Protein AF-A0A6M3IIW4-F1 (afdb_monomer_lite)

Secondary structure (DSSP, 8-state):
-----HHHHHHHHHHHHHHHHHHTTS-HHHHHHHHHHHHHHHHHHHHHHHHHHHHHHHHHHHHHHHHHHHHHHHHHHHHHHHHHHHHHHHHHHTT--TTS-EEE--TTGGGS-GGG--EEEE-PPPHHHHHHHHHHTEEEESSGGG-EEEE-TTHHHHHHHHHHEEEEES-B-TTT-PBPP--GGGGGGS-HHHHHHHHHHHTT------

pLDDT: mean 75.04, std 13.68, range [30.66, 94.5]

Radius of gyration: 35.95 Å; chains: 1; bounding box: 77×29×102 Å

Foldseek 3Di:
DDDDPVVVVVVVVVVVVVLVVVLVPDDPVVSVVVCVVPVVVVVVVVVVVVVVVVVVVVVVVVVVVVVVVVVVVVVVVVVLVVVLVVLQVVCVVVVHHQADWDWDFFPVQVVPPPVQTKIWTWHADHSVLLVVLVVVQWDWDDDDPPTDIDGPPPVNLLSLCVRITDAMDNDAQPVPSHHDGDDSVCVVSDDPVRSNVVSCVSNSNDPPPD

Organism: NCBI:txid1070528

Sequence (210 aa):
MMPFNYEGVVELVFFTLVVLSSMILINNRSRVLAFKLFWFPLVAYITINIIVINLLCLYVSLRAKRWELGYIFKASNKIIRFLSKKKEVIAIMKGVRYDQPHSYVCKCDKKVPKEERTTFKVRFLTADEQAEIRDEMYKISGIGAGRQERLLTGSSSLMALKKGLLGWENFKYEDTGEPIEFSVDNFSCIAPAERDEMANYIRGIEETEL

Structure (mmCIF, N/CA/C/O backbone):
data_AF-A0A6M3IIW4-F1
#
_entry.id   AF-A0A6M3IIW4-F1
#
loop_
_atom_site.group_PDB
_atom_site.id
_atom_site.type_symbol
_atom_site.label_atom_id
_atom_site.label_alt_id
_atom_site.label_comp_id
_atom_site.label_asym_id
_atom_site.label_entity_id
_atom_site.label_seq_id
_atom_site.pdbx_PDB_ins_code
_atom_site.Cartn_x
_atom_site.Cartn_y
_atom_site.Cartn_z
_atom_site.occupancy
_atom_site.B_iso_or_equiv
_atom_site.auth_seq_id
_atom_site.auth_comp_id
_atom_site.auth_asym_id
_atom_site.auth_atom_id
_atom_site.pdbx_PDB_model_num
ATOM 1 N N . MET A 1 1 ? 39.346 -2.206 -26.424 1.00 38.69 1 MET A N 1
ATOM 2 C CA . MET A 1 1 ? 39.942 -1.188 -27.310 1.00 38.69 1 MET A CA 1
ATOM 3 C C . MET A 1 1 ? 40.458 -1.956 -28.517 1.00 38.69 1 MET A C 1
ATOM 5 O O . MET A 1 1 ? 41.410 -2.704 -28.353 1.00 38.69 1 MET 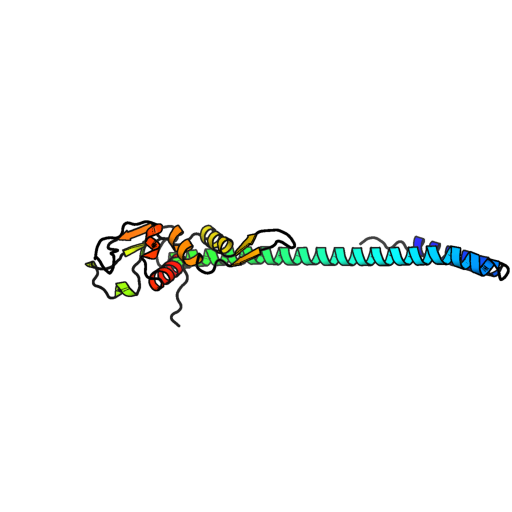A O 1
ATOM 9 N N . MET A 1 2 ? 39.738 -1.959 -29.644 1.00 36.72 2 MET A N 1
ATOM 10 C CA . MET A 1 2 ? 40.236 -2.647 -30.846 1.00 36.72 2 MET A CA 1
ATOM 11 C C . MET A 1 2 ? 41.289 -1.753 -31.513 1.00 36.72 2 MET A C 1
ATOM 13 O O . MET A 1 2 ? 41.049 -0.545 -31.594 1.00 36.72 2 MET A O 1
ATOM 17 N N . PRO A 1 3 ? 42.437 -2.293 -31.951 1.00 48.66 3 PRO A N 1
ATOM 18 C CA . PRO A 1 3 ? 43.442 -1.504 -32.647 1.00 48.66 3 PRO A CA 1
ATOM 19 C C . PRO A 1 3 ? 42.880 -1.044 -33.995 1.00 48.66 3 PRO A C 1
ATOM 21 O O . PRO A 1 3 ? 42.361 -1.842 -34.775 1.00 48.66 3 PRO A O 1
ATOM 24 N N . PHE A 1 4 ? 42.944 0.262 -34.242 1.00 45.84 4 PHE A N 1
ATOM 25 C CA . PHE A 1 4 ? 42.560 0.855 -35.516 1.00 45.84 4 PHE A CA 1
ATOM 26 C C . PHE A 1 4 ? 43.593 0.420 -36.563 1.00 45.84 4 PHE A C 1
ATOM 28 O O . PHE A 1 4 ? 44.775 0.734 -36.423 1.00 45.84 4 PHE A O 1
ATOM 35 N N . ASN A 1 5 ? 43.175 -0.358 -37.564 1.00 56.78 5 ASN A N 1
ATOM 36 C CA . ASN A 1 5 ? 44.094 -0.894 -38.563 1.00 56.78 5 ASN A CA 1
ATOM 37 C C . ASN A 1 5 ? 44.400 0.175 -39.626 1.00 56.78 5 ASN A C 1
ATOM 39 O O . ASN A 1 5 ? 43.617 0.394 -40.550 1.00 56.78 5 ASN A O 1
ATOM 43 N N . TYR A 1 6 ? 45.530 0.863 -39.458 1.00 64.75 6 TYR A N 1
ATOM 44 C CA . TYR A 1 6 ? 45.996 1.914 -40.364 1.00 64.75 6 TYR A CA 1
ATOM 45 C C . TYR A 1 6 ? 46.358 1.391 -41.762 1.00 64.75 6 TYR A C 1
ATOM 47 O O . TYR A 1 6 ? 46.272 2.155 -42.722 1.00 64.75 6 TYR A O 1
ATOM 55 N N . GLU A 1 7 ? 46.698 0.107 -41.906 1.00 65.94 7 GLU A N 1
ATOM 56 C CA . GLU A 1 7 ? 47.107 -0.470 -43.194 1.00 65.94 7 GLU A CA 1
ATOM 57 C C . GLU A 1 7 ? 45.970 -0.422 -44.223 1.00 65.94 7 GLU A C 1
ATOM 59 O O . GLU A 1 7 ? 46.176 0.018 -45.353 1.00 65.94 7 GLU A O 1
ATOM 64 N N . GLY A 1 8 ? 44.733 -0.719 -43.805 1.00 71.00 8 GLY A N 1
ATOM 65 C CA . GLY A 1 8 ? 43.571 -0.672 -44.701 1.00 71.00 8 GLY A CA 1
ATOM 66 C C . GLY A 1 8 ? 43.214 0.740 -45.184 1.00 71.00 8 GLY A C 1
ATOM 67 O O . GLY A 1 8 ? 42.659 0.907 -46.269 1.00 71.00 8 GLY A O 1
ATOM 68 N N . VAL A 1 9 ? 43.557 1.777 -44.411 1.00 71.31 9 VAL A N 1
ATOM 69 C CA . VAL A 1 9 ? 43.341 3.176 -44.819 1.00 71.31 9 VAL A CA 1
ATOM 70 C C . VAL A 1 9 ? 44.368 3.586 -45.875 1.00 71.31 9 VAL A C 1
ATOM 72 O O . VAL A 1 9 ? 44.016 4.256 -46.844 1.00 71.31 9 VAL A O 1
ATOM 75 N N . VAL A 1 10 ? 45.623 3.153 -45.724 1.00 73.31 10 VAL A N 1
ATOM 76 C CA . VAL A 1 10 ? 46.699 3.451 -46.681 1.00 73.31 10 VAL A CA 1
ATOM 77 C C . VAL A 1 10 ? 46.444 2.767 -48.025 1.00 73.31 10 VAL A C 1
ATOM 79 O O . VAL A 1 10 ? 46.568 3.416 -49.064 1.00 73.31 10 VAL A O 1
ATOM 82 N N . GLU A 1 11 ? 46.000 1.507 -48.025 1.00 71.31 11 GLU A N 1
ATOM 83 C CA . GLU A 1 11 ? 45.641 0.788 -49.256 1.00 71.31 11 GLU A CA 1
ATOM 84 C C . GLU A 1 11 ? 44.475 1.454 -50.003 1.00 71.31 11 GLU A C 1
ATOM 86 O O . GLU A 1 11 ? 44.523 1.604 -51.226 1.00 71.31 11 GLU A O 1
ATOM 91 N N . LEU A 1 12 ? 43.461 1.942 -49.278 1.00 73.38 12 LEU A N 1
ATOM 92 C CA . LEU A 1 12 ? 42.321 2.648 -49.870 1.00 73.38 12 LEU A CA 1
ATOM 93 C C . LEU A 1 12 ? 42.739 3.988 -50.508 1.00 73.38 12 LEU A C 1
ATOM 95 O O . LEU A 1 12 ? 42.274 4.345 -51.596 1.00 73.38 12 LEU A O 1
ATOM 99 N N . VAL A 1 13 ? 43.641 4.731 -49.858 1.00 74.88 13 VAL A N 1
ATOM 100 C CA . VAL A 1 13 ? 44.173 6.001 -50.386 1.00 74.88 13 VAL A CA 1
ATOM 101 C C . VAL A 1 13 ? 45.041 5.754 -51.620 1.00 74.88 13 VAL A C 1
ATOM 103 O O . VAL A 1 13 ? 44.924 6.462 -52.620 1.00 74.88 13 VAL A O 1
ATOM 106 N N . PHE A 1 14 ? 45.870 4.713 -51.600 1.00 74.31 14 PHE A N 1
ATOM 107 C CA . PHE A 1 14 ? 46.698 4.363 -52.747 1.00 74.31 14 PHE A CA 1
ATOM 108 C C . PHE A 1 14 ? 45.843 3.929 -53.947 1.00 74.31 14 PHE A C 1
ATOM 110 O O . PHE A 1 14 ? 46.040 4.412 -55.063 1.00 74.31 14 PHE A O 1
ATOM 117 N N . PHE A 1 15 ? 44.821 3.099 -53.715 1.00 74.38 15 PHE A N 1
ATOM 118 C CA . PHE A 1 15 ? 43.909 2.648 -54.765 1.00 74.38 15 PHE A CA 1
ATOM 119 C C . PHE A 1 15 ? 43.123 3.812 -55.386 1.00 74.38 15 PHE A C 1
ATOM 121 O O . PHE A 1 15 ? 42.993 3.898 -56.607 1.00 74.38 15 PHE A O 1
ATOM 128 N N . THR A 1 16 ? 42.655 4.763 -54.572 1.00 73.44 16 THR A N 1
ATOM 129 C CA . THR A 1 16 ? 41.938 5.946 -55.079 1.00 73.44 16 THR A CA 1
ATOM 130 C C . THR A 1 16 ? 42.833 6.857 -55.923 1.00 73.44 16 THR A C 1
ATOM 132 O O . THR A 1 16 ? 42.385 7.325 -56.970 1.00 73.44 16 THR A O 1
ATOM 135 N N . LEU A 1 17 ? 44.105 7.047 -55.553 1.00 74.56 17 LEU A N 1
ATOM 136 C CA . LEU A 1 17 ? 45.081 7.815 -56.342 1.00 74.56 17 LEU A CA 1
ATOM 137 C C . LEU A 1 17 ? 45.436 7.141 -57.679 1.00 74.56 17 LEU A C 1
ATOM 139 O O . LEU A 1 17 ? 45.543 7.815 -58.709 1.00 74.56 17 LEU A O 1
ATOM 143 N N . VAL A 1 18 ? 45.570 5.813 -57.695 1.00 75.50 18 VAL A N 1
ATOM 144 C CA . VAL A 1 18 ? 45.819 5.050 -58.930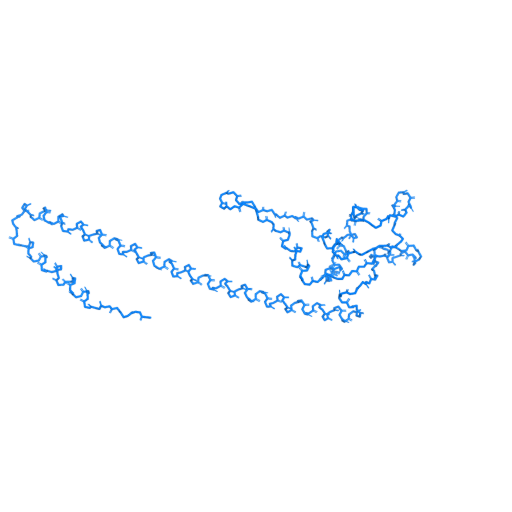 1.00 75.50 18 VAL A CA 1
ATOM 145 C C . VAL A 1 18 ? 44.614 5.134 -59.870 1.00 75.50 18 VAL A C 1
ATOM 147 O O . VAL A 1 18 ? 44.773 5.399 -61.062 1.00 75.50 18 VAL A O 1
ATOM 150 N N . VAL A 1 19 ? 43.392 5.020 -59.343 1.00 71.31 19 VAL A N 1
ATOM 151 C CA . VAL A 1 19 ? 42.182 5.180 -60.161 1.00 71.31 19 VAL A CA 1
ATOM 152 C C . VAL A 1 19 ? 42.066 6.613 -60.692 1.00 71.31 19 VAL A C 1
ATOM 154 O O . VAL A 1 19 ? 41.875 6.793 -61.895 1.00 71.31 19 VAL A O 1
ATOM 157 N N . LEU A 1 20 ? 42.264 7.633 -59.850 1.00 69.81 20 LEU A N 1
ATOM 158 C CA . LEU A 1 20 ? 42.233 9.045 -60.256 1.00 69.81 20 LEU A CA 1
ATOM 159 C C . LEU A 1 20 ? 43.256 9.360 -61.355 1.00 69.81 20 LEU A C 1
ATOM 161 O O . LEU A 1 20 ? 42.909 10.020 -62.334 1.00 69.81 20 LEU A O 1
ATOM 165 N N . SER A 1 21 ? 44.485 8.852 -61.238 1.00 71.00 21 SER A N 1
ATOM 166 C CA . SER A 1 21 ? 45.523 9.062 -62.255 1.00 71.00 21 SER A CA 1
ATOM 167 C C . SER A 1 21 ? 45.197 8.355 -63.576 1.00 71.00 21 SER A C 1
ATOM 169 O O . SER A 1 21 ? 45.381 8.944 -64.643 1.00 71.00 21 SER A O 1
ATOM 171 N N . SER A 1 22 ? 44.596 7.161 -63.536 1.00 65.44 22 SER A N 1
ATOM 172 C CA . SER A 1 22 ? 44.144 6.458 -64.746 1.00 65.44 22 SER A CA 1
ATOM 173 C C . SER A 1 22 ? 43.004 7.186 -65.483 1.00 65.44 22 SER A C 1
ATOM 175 O O . SER A 1 22 ? 42.946 7.168 -66.715 1.00 65.44 22 SER A O 1
ATOM 177 N N . MET A 1 23 ? 42.144 7.925 -64.767 1.00 60.03 23 MET A N 1
ATOM 178 C CA . MET A 1 23 ? 41.069 8.726 -65.376 1.00 60.03 23 MET A CA 1
ATOM 179 C C . MET A 1 23 ? 41.592 9.943 -66.163 1.00 60.03 23 MET A C 1
ATOM 181 O O . MET A 1 23 ? 40.934 10.415 -67.099 1.00 60.03 23 MET A O 1
ATOM 185 N N . ILE A 1 24 ? 42.792 10.437 -65.833 1.00 66.81 24 ILE A N 1
ATOM 186 C CA . ILE A 1 24 ? 43.436 11.574 -66.511 1.00 66.81 24 ILE A CA 1
ATOM 187 C C . ILE A 1 24 ? 43.931 11.186 -67.919 1.00 66.81 24 ILE A C 1
ATOM 189 O O . ILE A 1 24 ? 44.123 12.063 -68.753 1.00 66.81 24 ILE A O 1
ATOM 193 N N . LEU A 1 25 ? 44.026 9.906 -68.279 1.00 59.78 25 LEU A N 1
ATOM 194 C CA . LEU A 1 25 ? 44.485 9.495 -69.619 1.00 59.78 25 LEU A CA 1
ATOM 195 C C . LEU A 1 25 ? 43.354 9.214 -70.628 1.00 59.78 25 LEU A C 1
ATOM 197 O O . LEU A 1 25 ? 43.616 8.968 -71.802 1.00 59.78 25 LEU A O 1
ATOM 201 N N . ILE A 1 26 ? 42.088 9.277 -70.206 1.00 59.06 26 ILE A N 1
ATOM 202 C CA . ILE A 1 26 ? 40.937 8.875 -71.030 1.00 59.06 26 ILE A CA 1
ATOM 203 C C . ILE A 1 26 ? 40.327 10.081 -71.776 1.00 59.06 26 ILE A C 1
ATOM 205 O O . ILE A 1 26 ? 40.206 11.173 -71.228 1.00 59.06 26 ILE A O 1
ATOM 209 N N . ASN A 1 27 ? 39.900 9.890 -73.031 1.00 59.38 27 ASN A N 1
ATOM 210 C CA . ASN A 1 27 ? 39.261 10.916 -73.869 1.00 59.38 27 ASN A CA 1
ATOM 211 C C . ASN A 1 27 ? 37.979 11.498 -73.213 1.00 59.38 27 ASN A C 1
ATOM 213 O O . ASN A 1 27 ? 37.228 10.784 -72.541 1.00 59.38 27 ASN A O 1
ATOM 217 N N . ASN A 1 28 ? 37.695 12.790 -73.425 1.00 65.31 28 ASN A N 1
ATOM 218 C CA . ASN A 1 28 ? 36.729 13.588 -72.645 1.00 65.31 28 ASN A CA 1
ATOM 219 C C . ASN A 1 28 ? 35.306 13.004 -72.557 1.00 65.31 28 ASN A C 1
ATOM 221 O O . ASN A 1 28 ? 34.625 13.203 -71.553 1.00 65.31 28 ASN A O 1
ATOM 225 N N . ARG A 1 29 ? 34.851 12.249 -73.564 1.00 61.72 29 ARG A N 1
ATOM 226 C CA . ARG A 1 29 ? 33.503 11.652 -73.576 1.00 61.72 29 ARG A CA 1
ATOM 227 C C . ARG A 1 29 ? 33.394 10.390 -72.708 1.00 61.72 29 ARG A C 1
ATOM 229 O O . ARG A 1 29 ? 32.369 10.178 -72.066 1.00 61.72 29 ARG A O 1
ATOM 236 N N . SER A 1 30 ? 34.462 9.596 -72.627 1.00 66.75 30 SER A N 1
ATOM 237 C CA . SER A 1 30 ? 34.518 8.372 -71.813 1.00 66.75 30 SER A CA 1
ATOM 238 C C . SER A 1 30 ? 34.822 8.665 -70.338 1.00 66.75 30 SER A C 1
ATOM 240 O O . SER A 1 30 ? 34.422 7.894 -69.468 1.00 66.75 30 SER A O 1
ATOM 242 N N . ARG A 1 31 ? 35.437 9.820 -70.036 1.00 64.81 31 ARG A N 1
ATOM 243 C CA . ARG A 1 31 ? 35.663 10.296 -68.659 1.00 64.81 31 ARG A CA 1
ATOM 244 C C . ARG A 1 31 ? 34.372 10.487 -67.872 1.00 64.81 31 ARG A C 1
ATOM 246 O O . ARG A 1 31 ? 34.315 10.099 -66.715 1.00 64.81 31 ARG A O 1
ATOM 253 N N . VAL A 1 32 ? 33.325 11.038 -68.488 1.00 67.56 32 VAL A N 1
ATOM 254 C CA . VAL A 1 32 ? 32.052 11.307 -67.792 1.00 67.56 32 VAL A CA 1
ATOM 255 C C . VAL A 1 32 ? 31.337 10.008 -67.403 1.00 67.56 32 VAL A C 1
ATOM 257 O O . VAL A 1 32 ? 30.779 9.909 -66.312 1.00 67.56 32 VAL A O 1
ATOM 260 N N . LEU A 1 33 ? 31.371 8.996 -68.275 1.00 71.00 33 LEU A N 1
ATOM 261 C CA . LEU A 1 33 ? 30.770 7.684 -68.016 1.00 71.00 33 LEU A CA 1
ATOM 262 C C . LEU A 1 33 ? 31.554 6.898 -66.964 1.00 71.00 33 LEU A C 1
ATOM 264 O O . LEU A 1 33 ? 30.959 6.371 -66.027 1.00 71.00 33 LEU A O 1
ATOM 268 N N . ALA A 1 34 ? 32.882 6.883 -67.077 1.00 69.81 34 ALA A N 1
ATOM 269 C CA . ALA A 1 34 ? 33.739 6.217 -66.108 1.00 69.81 34 ALA A CA 1
ATOM 270 C C . ALA A 1 34 ? 33.695 6.917 -64.731 1.00 69.81 34 ALA A C 1
ATOM 272 O O . ALA A 1 34 ? 33.682 6.243 -63.705 1.00 69.81 34 ALA A O 1
ATOM 273 N N . PHE A 1 35 ? 33.568 8.251 -64.696 1.00 69.25 35 PHE A N 1
ATOM 274 C CA . PHE A 1 35 ? 33.396 9.008 -63.455 1.00 69.25 35 PHE A CA 1
ATOM 275 C C . PHE A 1 35 ? 32.081 8.644 -62.768 1.00 69.25 35 PHE A C 1
ATOM 277 O O . PHE A 1 35 ? 32.078 8.362 -61.578 1.00 69.25 35 PHE A O 1
ATOM 284 N N . LYS A 1 36 ? 30.968 8.559 -63.511 1.00 71.81 36 LYS A N 1
ATOM 285 C CA . LYS A 1 36 ? 29.691 8.100 -62.943 1.00 71.81 36 LYS A CA 1
ATOM 286 C C . LYS A 1 36 ? 29.806 6.672 -62.399 1.00 71.81 36 LYS A C 1
ATOM 288 O O . LYS A 1 36 ? 29.435 6.435 -61.255 1.00 71.81 36 LYS A O 1
ATOM 293 N N . LEU A 1 37 ? 30.364 5.743 -63.175 1.00 75.38 37 LEU A N 1
ATOM 294 C CA . LEU A 1 37 ? 30.488 4.336 -62.772 1.00 75.38 37 LEU A CA 1
ATOM 295 C C . LEU A 1 37 ? 31.361 4.132 -61.526 1.00 75.38 37 LEU A C 1
ATOM 297 O O . LEU A 1 37 ? 31.079 3.230 -60.745 1.00 75.38 37 LEU A O 1
ATOM 301 N N . PHE A 1 38 ? 32.378 4.968 -61.315 1.00 75.94 38 PHE A N 1
ATOM 302 C CA . PHE A 1 38 ? 33.247 4.881 -60.140 1.00 75.94 38 PHE A CA 1
ATOM 303 C C . PHE A 1 38 ? 32.719 5.671 -58.932 1.00 75.94 38 PHE A C 1
ATOM 305 O O . PHE A 1 38 ? 32.798 5.213 -57.792 1.00 75.94 38 PHE A O 1
ATOM 312 N N . TRP A 1 39 ? 32.148 6.853 -59.169 1.00 74.69 39 TRP A N 1
ATOM 313 C CA . TRP A 1 39 ? 31.732 7.762 -58.103 1.00 74.69 39 TRP A CA 1
ATOM 314 C C . TRP A 1 39 ? 30.493 7.266 -57.355 1.00 74.69 39 TRP A C 1
ATOM 316 O O . TRP A 1 39 ? 30.421 7.399 -56.136 1.00 74.69 39 TRP A O 1
ATOM 326 N N . PHE A 1 40 ? 29.531 6.647 -58.050 1.00 74.44 40 PHE A N 1
ATOM 327 C CA . PHE A 1 40 ? 28.308 6.149 -57.409 1.00 74.44 40 PHE A CA 1
ATOM 328 C C . PHE A 1 40 ? 28.573 5.051 -56.357 1.00 74.44 40 PHE A C 1
ATOM 330 O O . PHE A 1 40 ? 28.091 5.207 -55.233 1.00 74.44 40 PHE A O 1
ATOM 337 N N . PRO A 1 41 ? 29.357 3.989 -56.641 1.00 79.94 41 PRO A N 1
ATOM 338 C CA . PRO A 1 41 ? 29.713 2.985 -55.638 1.00 79.94 41 PRO A CA 1
ATOM 339 C C . PRO A 1 41 ? 30.504 3.559 -54.463 1.00 79.94 41 PRO A C 1
ATOM 341 O O . PRO A 1 41 ? 30.256 3.177 -53.322 1.00 79.94 41 PRO A O 1
ATOM 344 N N . LEU A 1 42 ? 31.421 4.498 -54.723 1.00 78.12 42 LEU A N 1
ATOM 345 C CA . LEU A 1 42 ? 32.226 5.126 -53.676 1.00 78.12 42 LEU A CA 1
ATOM 346 C C . LEU A 1 42 ? 31.354 5.948 -52.719 1.00 78.12 42 LEU A C 1
ATOM 348 O O . LEU A 1 42 ? 31.455 5.790 -51.503 1.00 78.12 42 LEU A O 1
ATOM 352 N N . VAL A 1 43 ? 30.462 6.783 -53.258 1.00 76.81 43 VAL A N 1
ATOM 353 C CA . VAL A 1 43 ? 29.521 7.564 -52.445 1.00 76.81 43 VAL A CA 1
ATOM 354 C C . VAL A 1 43 ? 28.600 6.634 -51.659 1.00 76.81 43 VAL A C 1
ATOM 356 O O . VAL A 1 43 ? 28.462 6.816 -50.453 1.00 76.81 43 VAL A O 1
ATOM 359 N N . ALA A 1 44 ? 28.041 5.600 -52.296 1.00 78.00 44 ALA A N 1
ATOM 360 C CA . ALA A 1 44 ? 27.190 4.622 -51.619 1.00 78.00 44 ALA A CA 1
ATOM 361 C C . ALA A 1 44 ? 27.928 3.905 -50.476 1.00 78.00 44 ALA A C 1
ATOM 363 O O . ALA A 1 44 ? 27.393 3.787 -49.375 1.00 78.00 44 ALA A O 1
ATOM 364 N N . TYR A 1 45 ? 29.176 3.489 -50.703 1.00 81.62 45 TYR A N 1
ATOM 365 C CA . TYR A 1 45 ? 30.015 2.861 -49.685 1.00 81.62 45 TYR A CA 1
ATOM 366 C C . TYR A 1 45 ? 30.271 3.795 -48.495 1.00 81.62 45 TYR A C 1
ATOM 368 O O . TYR A 1 45 ? 30.110 3.387 -47.342 1.00 81.62 45 TYR A O 1
ATOM 376 N N . ILE A 1 46 ? 30.608 5.063 -48.751 1.00 81.25 46 ILE A N 1
ATOM 377 C CA . ILE A 1 46 ? 30.810 6.067 -47.697 1.00 81.25 46 ILE A CA 1
ATOM 378 C C . ILE A 1 46 ? 29.509 6.287 -46.912 1.00 81.25 46 ILE A C 1
ATOM 380 O O . ILE A 1 46 ? 29.526 6.279 -45.682 1.00 81.25 46 ILE A O 1
ATOM 384 N N . THR A 1 47 ? 28.370 6.424 -47.599 1.00 79.75 47 THR A N 1
ATOM 385 C CA . THR A 1 47 ? 27.064 6.607 -46.950 1.00 79.75 47 THR A CA 1
ATOM 386 C C . THR A 1 47 ? 26.704 5.420 -46.054 1.00 79.75 47 THR A C 1
ATOM 388 O O . THR A 1 47 ? 26.293 5.626 -44.913 1.00 79.75 47 THR A O 1
ATOM 391 N N . ILE A 1 48 ? 26.910 4.184 -46.520 1.00 85.62 48 ILE A N 1
ATOM 392 C CA . ILE A 1 48 ? 26.655 2.971 -45.727 1.00 85.62 48 ILE A CA 1
ATOM 393 C C . ILE A 1 48 ? 27.525 2.957 -44.465 1.00 85.62 48 ILE A C 1
ATOM 395 O O . ILE A 1 48 ? 27.009 2.724 -43.373 1.00 85.62 48 ILE A O 1
ATOM 399 N N . ASN A 1 49 ? 28.820 3.263 -44.580 1.00 82.94 49 ASN A N 1
ATOM 400 C CA . ASN A 1 49 ? 29.720 3.293 -43.425 1.00 82.94 49 ASN A CA 1
ATOM 401 C C . ASN A 1 49 ? 29.309 4.353 -42.391 1.00 82.94 49 ASN A C 1
ATOM 403 O O . ASN A 1 49 ? 29.301 4.064 -41.195 1.00 82.94 49 ASN A O 1
ATOM 407 N N . ILE A 1 50 ? 28.894 5.547 -42.829 1.00 82.50 50 ILE A N 1
ATOM 408 C CA . ILE A 1 50 ? 28.386 6.595 -41.927 1.00 82.50 50 ILE A CA 1
ATOM 409 C C . ILE A 1 50 ? 27.137 6.113 -41.175 1.00 82.50 50 ILE A C 1
ATOM 411 O O . ILE A 1 50 ? 27.030 6.309 -39.963 1.00 82.50 50 ILE A O 1
ATOM 415 N N . ILE A 1 51 ? 26.205 5.446 -41.864 1.00 85.00 51 ILE A N 1
ATOM 416 C CA . ILE A 1 51 ? 24.995 4.890 -41.241 1.00 85.00 51 ILE A CA 1
ATOM 417 C C . ILE A 1 51 ? 25.365 3.834 -40.191 1.00 85.00 51 ILE A C 1
ATOM 419 O O . ILE A 1 51 ? 24.855 3.882 -39.072 1.00 85.00 51 ILE A O 1
ATOM 423 N N . VAL A 1 52 ? 26.276 2.913 -40.517 1.00 86.44 52 VAL A N 1
ATOM 424 C CA . VAL A 1 52 ? 26.727 1.858 -39.593 1.00 86.44 52 VAL A CA 1
ATOM 425 C C . VAL A 1 52 ? 27.387 2.453 -38.347 1.00 86.44 52 VAL A C 1
ATOM 427 O O . VAL A 1 52 ? 27.066 2.041 -37.232 1.00 86.44 52 VAL A O 1
ATOM 430 N N . ILE A 1 53 ? 28.253 3.458 -38.510 1.00 83.62 53 ILE A N 1
ATOM 431 C CA . ILE A 1 53 ? 28.901 4.152 -37.387 1.00 83.62 53 ILE A CA 1
ATOM 432 C C . ILE A 1 53 ? 27.856 4.835 -36.497 1.00 83.62 53 ILE A C 1
ATOM 434 O O . ILE A 1 53 ? 27.889 4.670 -35.278 1.00 83.62 53 ILE A O 1
ATOM 438 N N . ASN A 1 54 ? 26.885 5.540 -37.084 1.00 81.50 54 ASN A N 1
ATOM 439 C CA . ASN A 1 54 ? 25.818 6.192 -36.322 1.00 81.50 54 ASN A CA 1
ATOM 440 C C . ASN A 1 54 ? 24.954 5.185 -35.545 1.00 81.50 54 ASN A C 1
ATOM 442 O O . ASN A 1 54 ? 24.626 5.429 -34.383 1.00 81.50 54 ASN A O 1
ATOM 446 N N . LEU A 1 55 ? 24.628 4.034 -36.144 1.00 83.62 55 LEU A N 1
ATOM 447 C CA . LEU A 1 55 ? 23.886 2.963 -35.470 1.00 83.62 55 LEU A CA 1
ATOM 448 C C . LEU A 1 55 ? 24.685 2.341 -34.318 1.00 83.62 55 LEU A C 1
ATOM 450 O O . LEU A 1 55 ? 24.117 2.072 -33.258 1.00 83.62 55 LEU A O 1
ATOM 454 N N . LEU A 1 56 ? 25.997 2.154 -34.485 1.00 83.75 56 LEU A N 1
ATOM 455 C CA . LEU A 1 56 ? 26.883 1.682 -33.418 1.00 83.75 56 LEU A CA 1
ATOM 456 C C . LEU A 1 56 ? 26.961 2.686 -32.264 1.00 83.75 56 LEU A C 1
ATOM 458 O O . LEU A 1 56 ? 26.827 2.288 -31.106 1.00 83.75 56 LEU A O 1
ATOM 462 N N . CYS A 1 57 ? 27.110 3.980 -32.560 1.00 78.06 57 CYS A N 1
ATOM 463 C CA . CYS A 1 57 ? 27.081 5.038 -31.550 1.00 78.06 57 CYS A CA 1
ATOM 464 C C . CYS A 1 57 ? 25.757 5.030 -30.776 1.00 78.06 57 CYS A C 1
ATOM 466 O O . CYS A 1 57 ? 25.767 4.998 -29.545 1.00 78.06 57 CYS A O 1
ATOM 468 N N . LEU A 1 58 ? 24.622 4.959 -31.481 1.00 78.12 58 LEU A N 1
ATOM 469 C CA . LEU A 1 58 ? 23.298 4.872 -30.865 1.00 78.12 58 LEU A CA 1
ATOM 470 C C . LEU A 1 58 ? 23.172 3.631 -29.966 1.00 78.12 58 LEU A C 1
ATOM 472 O O . LEU A 1 58 ? 22.694 3.731 -28.835 1.00 78.12 58 LEU A O 1
ATOM 476 N N . TYR A 1 59 ? 23.637 2.470 -30.435 1.00 84.56 59 TYR A N 1
ATOM 477 C CA . TYR A 1 59 ? 23.628 1.224 -29.669 1.00 84.56 59 TYR A CA 1
ATOM 478 C C . TYR A 1 59 ? 24.449 1.335 -28.377 1.00 84.56 59 TYR A C 1
ATOM 480 O O . TYR A 1 59 ? 23.977 0.938 -27.308 1.00 84.56 59 TYR A O 1
ATOM 488 N N . VAL A 1 60 ? 25.654 1.911 -28.443 1.00 79.31 60 VAL A N 1
ATOM 489 C CA . VAL A 1 60 ? 26.509 2.125 -27.266 1.00 79.31 60 VAL A CA 1
ATOM 490 C C . VAL A 1 60 ? 25.854 3.100 -26.284 1.00 79.31 60 VAL A C 1
ATOM 492 O O . VAL A 1 60 ? 25.812 2.805 -25.088 1.00 79.31 60 VAL A O 1
ATOM 495 N N . SER A 1 61 ? 25.266 4.202 -26.761 1.00 73.38 61 SER A N 1
ATOM 496 C CA . SER A 1 61 ? 24.541 5.162 -25.915 1.00 73.38 61 SER A CA 1
ATOM 497 C C . SER A 1 61 ? 23.319 4.543 -25.228 1.00 73.38 61 SER A C 1
ATOM 499 O O . SER A 1 61 ? 23.098 4.764 -24.035 1.00 73.38 61 SER A O 1
ATOM 501 N N . LEU A 1 62 ? 22.538 3.725 -25.942 1.00 73.00 62 LEU A N 1
ATOM 502 C CA . LEU A 1 62 ? 21.399 2.998 -25.371 1.00 73.00 62 LEU A CA 1
ATOM 503 C C . LEU A 1 62 ? 21.851 1.970 -24.329 1.00 73.00 62 LEU A C 1
ATOM 505 O O . LEU A 1 62 ? 21.227 1.832 -23.274 1.00 73.00 62 LEU A O 1
ATOM 509 N N . ARG A 1 63 ? 22.959 1.271 -24.594 1.00 73.00 63 ARG A N 1
ATOM 510 C CA . ARG A 1 63 ? 23.533 0.315 -23.646 1.00 73.00 63 ARG A CA 1
ATOM 511 C C . ARG A 1 63 ? 24.019 1.024 -22.385 1.00 73.00 63 ARG A C 1
ATOM 513 O O . ARG A 1 63 ? 23.694 0.548 -21.304 1.00 73.00 63 ARG A O 1
ATOM 520 N N . ALA A 1 64 ? 24.713 2.158 -22.500 1.00 69.00 64 ALA A N 1
ATOM 521 C CA . ALA A 1 64 ? 25.183 2.949 -21.359 1.00 69.00 64 ALA A CA 1
ATOM 522 C C . ALA A 1 64 ? 24.026 3.398 -20.446 1.00 69.00 64 ALA A C 1
ATOM 524 O O . ALA A 1 64 ? 24.061 3.136 -19.244 1.00 69.00 64 ALA A O 1
ATOM 525 N N . LYS A 1 65 ? 22.936 3.936 -21.017 1.00 66.62 65 LYS A N 1
ATOM 526 C CA . LYS A 1 65 ? 21.735 4.318 -20.246 1.00 66.62 65 LYS A CA 1
ATOM 527 C C . LYS A 1 65 ? 21.089 3.144 -19.501 1.00 66.62 65 LYS A C 1
ATOM 529 O O . LYS A 1 65 ? 20.563 3.318 -18.403 1.00 66.62 65 LYS A O 1
ATOM 534 N N . ARG A 1 66 ? 21.143 1.928 -20.059 1.00 63.22 66 ARG A N 1
ATOM 535 C CA . ARG A 1 66 ? 20.618 0.720 -19.398 1.00 63.22 66 ARG A CA 1
ATOM 536 C C . ARG A 1 66 ? 21.397 0.366 -18.125 1.00 63.22 66 ARG A C 1
ATOM 538 O O . ARG A 1 66 ? 20.797 -0.138 -17.177 1.00 63.22 66 ARG A O 1
ATOM 545 N N . TRP A 1 67 ? 22.702 0.638 -18.087 1.00 55.56 67 TRP A N 1
ATOM 546 C CA . TRP A 1 67 ? 23.523 0.422 -16.890 1.00 55.56 67 TRP A CA 1
ATOM 547 C C . TRP A 1 67 ? 23.222 1.448 -15.796 1.00 55.56 67 TRP A C 1
ATOM 549 O O . TRP A 1 67 ? 23.082 1.059 -14.638 1.00 55.56 67 TRP A O 1
ATOM 559 N N . GLU A 1 68 ? 23.037 2.721 -16.152 1.00 58.69 68 GLU A N 1
ATOM 560 C CA . GLU A 1 68 ? 22.676 3.770 -15.186 1.00 58.69 68 GLU A CA 1
ATOM 561 C C . GLU A 1 68 ? 21.325 3.490 -14.512 1.00 58.69 68 GLU A C 1
ATOM 563 O O . GLU A 1 68 ? 21.216 3.538 -13.286 1.00 58.69 68 GLU A O 1
ATOM 568 N N . LEU A 1 69 ? 20.317 3.077 -15.288 1.00 54.44 69 LEU A N 1
ATOM 569 C CA . LEU A 1 69 ? 19.006 2.699 -14.749 1.00 54.44 69 LEU A CA 1
ATOM 570 C C . LEU A 1 69 ? 19.084 1.492 -13.799 1.00 54.44 69 LEU A C 1
ATOM 572 O O . LEU A 1 69 ? 18.405 1.466 -12.773 1.00 54.44 69 LEU A O 1
ATOM 576 N N . GLY A 1 70 ? 19.945 0.511 -14.092 1.00 56.38 70 GLY A N 1
ATOM 577 C CA . GLY A 1 70 ? 20.152 -0.652 -13.222 1.00 56.38 70 GLY A CA 1
ATOM 578 C C . GLY A 1 70 ? 20.783 -0.299 -11.869 1.00 56.38 70 GLY A C 1
ATOM 579 O O . GLY A 1 70 ? 20.425 -0.892 -10.846 1.00 56.38 70 GLY A O 1
ATOM 580 N N . TYR A 1 71 ? 21.689 0.683 -11.841 1.00 57.00 71 TYR A N 1
ATOM 581 C CA . TYR A 1 71 ? 22.283 1.187 -10.600 1.00 57.00 71 TYR A CA 1
ATOM 582 C C . TYR A 1 71 ? 21.274 1.957 -9.750 1.00 57.00 71 TYR A C 1
ATOM 584 O O . TYR A 1 71 ? 21.205 1.722 -8.542 1.00 57.00 71 TYR A O 1
ATOM 592 N N . ILE A 1 72 ? 20.451 2.803 -10.376 1.00 55.09 72 ILE A N 1
ATOM 593 C CA . ILE A 1 72 ? 19.379 3.533 -9.688 1.00 55.09 72 ILE A CA 1
ATOM 594 C C . ILE A 1 72 ? 18.404 2.539 -9.045 1.00 55.09 72 ILE A C 1
ATOM 596 O O . ILE A 1 72 ? 18.124 2.644 -7.855 1.00 55.09 72 ILE A O 1
ATOM 600 N N . PHE A 1 73 ? 17.987 1.496 -9.770 1.00 53.00 73 PHE A N 1
ATOM 601 C CA . PHE A 1 73 ? 17.062 0.489 -9.238 1.00 53.00 73 PHE A CA 1
ATOM 602 C C . PHE A 1 73 ? 17.644 -0.293 -8.045 1.00 53.00 73 PHE A C 1
ATOM 604 O O . PHE A 1 73 ? 16.963 -0.531 -7.044 1.00 53.00 73 PHE A O 1
ATOM 611 N N . LYS A 1 74 ? 18.934 -0.661 -8.104 1.00 60.97 74 LYS A N 1
ATOM 612 C CA . LYS A 1 74 ? 19.629 -1.318 -6.981 1.00 60.97 74 LYS A CA 1
ATOM 613 C C . LYS A 1 74 ? 19.774 -0.397 -5.767 1.00 60.97 74 LYS A C 1
ATOM 615 O O . LYS A 1 74 ? 19.599 -0.860 -4.639 1.00 60.97 74 LYS A O 1
ATOM 620 N N . ALA A 1 75 ? 20.078 0.883 -5.981 1.00 58.81 75 ALA A N 1
ATOM 621 C CA . ALA A 1 75 ? 20.176 1.872 -4.911 1.00 58.81 75 ALA A CA 1
ATOM 622 C C . ALA A 1 75 ? 18.812 2.105 -4.241 1.00 58.81 75 ALA A C 1
ATOM 624 O O . ALA A 1 75 ? 18.720 2.044 -3.013 1.00 58.81 75 ALA A O 1
ATOM 625 N N . SER A 1 76 ? 17.742 2.253 -5.028 1.00 54.81 76 SER A N 1
ATOM 626 C CA . SER A 1 76 ? 16.370 2.395 -4.530 1.00 54.81 76 SER A CA 1
ATOM 627 C C . SER A 1 76 ? 15.940 1.198 -3.679 1.00 54.81 76 SER A C 1
ATOM 629 O O . SER A 1 76 ? 15.466 1.390 -2.560 1.00 54.81 76 SER A O 1
ATOM 631 N N . ASN A 1 77 ? 16.196 -0.038 -4.123 1.00 58.31 77 ASN A N 1
ATOM 632 C CA . ASN A 1 77 ? 15.873 -1.236 -3.334 1.00 58.31 77 ASN A CA 1
ATOM 633 C C . ASN A 1 77 ? 16.645 -1.312 -2.006 1.00 58.31 77 ASN A C 1
ATOM 635 O O . ASN A 1 77 ? 16.109 -1.774 -0.996 1.00 58.31 77 ASN A O 1
ATOM 639 N N . LYS A 1 78 ? 17.896 -0.837 -1.973 1.00 67.31 78 LYS A N 1
ATOM 640 C CA . LYS A 1 78 ? 18.695 -0.789 -0.740 1.00 67.31 78 LYS A CA 1
ATOM 641 C C . LYS A 1 78 ? 18.145 0.242 0.253 1.00 67.31 78 LYS A C 1
ATOM 643 O O . LYS A 1 78 ? 18.081 -0.051 1.446 1.00 67.31 78 LYS A O 1
ATOM 648 N N . ILE A 1 79 ? 17.701 1.403 -0.234 1.00 64.06 79 ILE A N 1
ATOM 649 C CA . ILE A 1 79 ? 17.057 2.445 0.582 1.00 64.06 79 ILE A CA 1
ATOM 650 C C . ILE A 1 79 ? 15.721 1.944 1.141 1.00 64.06 79 ILE A C 1
ATOM 652 O O . ILE A 1 79 ? 15.465 2.106 2.331 1.00 64.06 79 ILE A O 1
ATOM 656 N N . ILE A 1 80 ? 14.906 1.260 0.331 1.00 61.88 80 ILE A N 1
ATOM 657 C CA . ILE A 1 80 ? 13.627 0.682 0.774 1.00 61.88 80 ILE A CA 1
ATOM 658 C C . ILE A 1 80 ? 13.840 -0.318 1.921 1.00 61.88 80 ILE A C 1
ATOM 660 O O . ILE A 1 80 ? 13.174 -0.216 2.950 1.00 61.88 80 ILE A O 1
ATOM 664 N N . ARG A 1 81 ? 14.822 -1.227 1.813 1.00 65.25 81 ARG A N 1
ATOM 665 C CA . ARG A 1 81 ? 15.159 -2.164 2.905 1.00 65.25 81 ARG A CA 1
ATOM 666 C C . ARG A 1 81 ? 15.640 -1.457 4.172 1.00 65.25 81 ARG A C 1
ATOM 668 O O . ARG A 1 81 ? 15.313 -1.888 5.275 1.00 65.25 81 ARG A O 1
ATOM 675 N N . PHE A 1 82 ? 16.413 -0.384 4.028 1.00 68.19 82 PHE A N 1
ATOM 676 C CA . PHE A 1 82 ? 16.884 0.400 5.169 1.00 68.19 82 PHE A CA 1
ATOM 677 C C . PHE A 1 82 ? 15.727 1.112 5.887 1.00 68.19 82 PHE A C 1
ATOM 679 O O . PHE A 1 82 ? 15.634 1.061 7.112 1.00 68.19 82 PHE A O 1
ATOM 686 N N . LEU A 1 83 ? 14.802 1.709 5.129 1.00 60.62 83 LEU A N 1
ATOM 687 C CA . LEU A 1 83 ? 13.595 2.331 5.675 1.00 60.62 83 LEU A CA 1
ATOM 688 C C . LEU A 1 83 ? 12.666 1.301 6.337 1.00 60.62 83 LEU A C 1
ATOM 690 O O . LEU A 1 83 ? 12.104 1.591 7.390 1.00 60.62 83 LEU A O 1
ATOM 694 N N . SER A 1 84 ? 12.568 0.089 5.781 1.00 61.47 84 SER A N 1
ATOM 695 C CA . SER A 1 84 ? 11.829 -1.023 6.391 1.00 61.47 84 SER A CA 1
ATOM 696 C C . SER A 1 84 ? 12.389 -1.402 7.763 1.00 61.47 84 SER A C 1
ATOM 698 O O . SER A 1 84 ? 11.641 -1.462 8.733 1.00 61.47 84 SER A O 1
ATOM 700 N N . LYS A 1 85 ? 13.715 -1.569 7.877 1.00 63.88 85 LYS A N 1
ATOM 701 C CA . LYS A 1 85 ? 14.368 -1.829 9.172 1.00 63.88 85 LYS A CA 1
ATOM 702 C C . LYS A 1 85 ? 14.155 -0.695 10.170 1.00 63.88 85 LYS A C 1
ATOM 704 O O . LYS A 1 85 ? 13.963 -0.941 11.354 1.00 63.88 85 LYS A O 1
ATOM 709 N N . LYS A 1 86 ? 14.171 0.561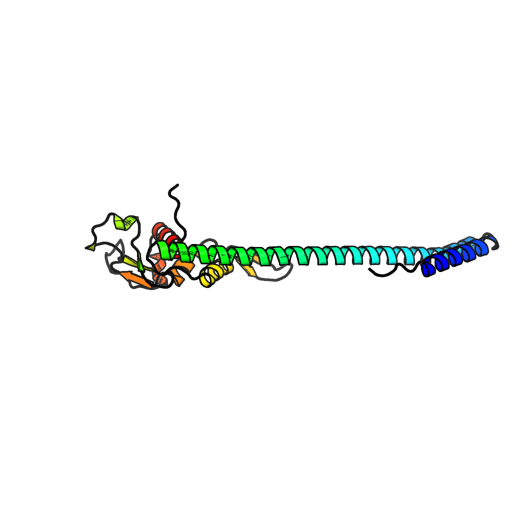 9.713 1.00 61.16 86 LYS A N 1
ATOM 710 C CA . LYS A 1 86 ? 13.913 1.710 10.590 1.00 61.16 86 LYS A CA 1
ATOM 711 C C . LYS A 1 86 ? 12.481 1.692 11.143 1.00 61.16 86 LYS A C 1
ATOM 713 O O . LYS A 1 86 ? 12.292 2.011 12.311 1.00 61.16 86 LYS A O 1
ATOM 718 N N . LYS A 1 87 ? 11.488 1.285 10.343 1.00 57.94 87 LYS A N 1
ATOM 719 C CA . LYS A 1 87 ? 10.098 1.123 10.803 1.00 57.94 87 LYS A CA 1
ATOM 720 C C . LYS A 1 87 ? 9.943 -0.006 11.824 1.00 57.94 87 LYS A C 1
ATOM 722 O O . LYS A 1 87 ? 9.259 0.204 12.820 1.00 57.94 87 LYS A O 1
ATOM 727 N N . GLU A 1 88 ? 10.618 -1.143 11.635 1.00 58.47 88 GLU A N 1
ATOM 728 C CA . GLU A 1 88 ? 10.669 -2.208 12.655 1.00 58.47 88 GLU A CA 1
ATOM 729 C C . GLU A 1 88 ? 11.217 -1.679 13.986 1.00 58.47 88 GLU A C 1
ATOM 731 O O . GLU A 1 88 ? 10.640 -1.936 15.039 1.00 58.47 88 GLU A O 1
ATOM 736 N N . VAL A 1 89 ? 12.282 -0.873 13.945 1.00 57.75 89 VAL A N 1
ATOM 737 C CA . VAL A 1 89 ? 12.856 -0.252 15.149 1.00 57.75 89 VAL A CA 1
ATOM 738 C C . VAL A 1 89 ? 11.871 0.721 15.810 1.00 57.75 89 VAL A C 1
ATOM 740 O O . VAL A 1 89 ? 11.730 0.697 17.029 1.00 57.75 89 VAL A O 1
ATOM 743 N N . ILE A 1 90 ? 11.140 1.534 15.038 1.00 56.50 90 ILE A N 1
ATOM 744 C CA . ILE A 1 90 ? 10.120 2.455 15.577 1.00 56.50 90 ILE A CA 1
ATOM 745 C C . ILE A 1 90 ? 8.949 1.687 16.215 1.00 56.50 90 ILE A C 1
ATOM 747 O O . ILE A 1 90 ? 8.460 2.088 17.271 1.00 56.50 90 ILE A O 1
ATOM 751 N N . ALA A 1 91 ? 8.521 0.566 15.627 1.00 53.66 91 ALA A N 1
ATOM 752 C CA . ALA A 1 91 ? 7.486 -0.293 16.206 1.00 53.66 91 ALA A CA 1
ATOM 753 C C . ALA A 1 91 ? 7.940 -0.901 17.545 1.00 53.66 91 ALA A C 1
ATOM 755 O O . ALA A 1 91 ? 7.221 -0.812 18.542 1.00 53.66 91 ALA A O 1
ATOM 756 N N . ILE A 1 92 ? 9.185 -1.393 17.605 1.00 54.47 92 ILE A N 1
ATOM 757 C CA . ILE A 1 92 ? 9.807 -1.877 18.846 1.00 54.47 92 ILE A CA 1
ATOM 758 C C . ILE A 1 92 ? 9.853 -0.764 19.907 1.00 54.47 92 ILE A C 1
ATOM 760 O O . ILE A 1 92 ? 9.546 -1.023 21.070 1.00 54.47 92 ILE A O 1
ATOM 764 N N . MET A 1 93 ? 10.160 0.483 19.526 1.00 47.66 93 MET A N 1
ATOM 765 C CA . MET A 1 93 ? 10.175 1.629 20.451 1.00 47.66 93 MET A CA 1
ATOM 766 C C . MET A 1 93 ? 8.793 1.979 21.026 1.00 47.66 93 MET A C 1
ATOM 768 O O . MET A 1 93 ? 8.725 2.528 22.123 1.00 47.66 93 MET A O 1
ATOM 772 N N . LYS A 1 94 ? 7.694 1.634 20.341 1.00 56.06 94 LYS A N 1
ATOM 773 C CA . LYS A 1 94 ? 6.321 1.778 20.864 1.00 56.06 94 LYS A CA 1
ATOM 774 C C . LYS A 1 94 ? 5.861 0.574 21.698 1.00 56.06 94 LYS A C 1
ATOM 776 O O . LYS A 1 94 ? 4.716 0.549 22.137 1.00 56.06 94 LYS A O 1
ATOM 781 N N . GLY A 1 95 ? 6.729 -0.418 21.922 1.00 57.94 95 GLY A N 1
ATOM 782 C CA . GLY A 1 95 ? 6.412 -1.624 22.692 1.00 57.94 95 GLY A CA 1
ATOM 783 C C . GLY A 1 95 ? 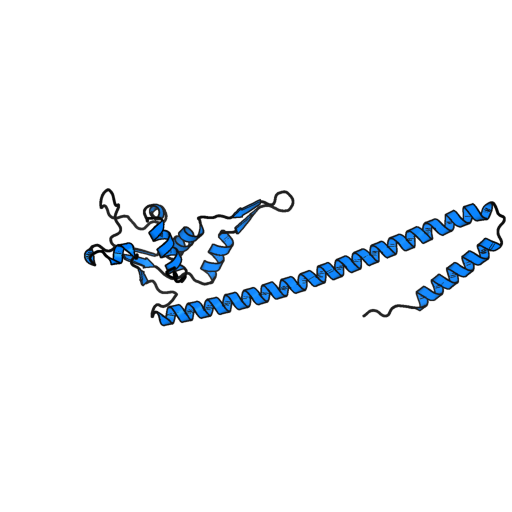5.466 -2.595 21.979 1.00 57.94 95 GLY A C 1
ATOM 784 O O . GLY A 1 95 ? 4.994 -3.544 22.600 1.00 57.94 95 GLY A O 1
ATOM 785 N N . VAL A 1 96 ? 5.196 -2.385 20.686 1.00 61.91 96 VAL A N 1
ATOM 786 C CA . VAL A 1 96 ? 4.305 -3.228 19.882 1.00 61.91 96 VAL A CA 1
ATOM 787 C C . VAL A 1 96 ? 5.150 -3.991 18.871 1.00 61.91 96 VAL A C 1
ATOM 789 O O . VAL A 1 96 ? 5.848 -3.393 18.050 1.00 61.91 96 VAL A O 1
ATOM 792 N N . ARG A 1 97 ? 5.111 -5.327 18.916 1.00 67.88 97 ARG A N 1
ATOM 793 C CA . ARG A 1 97 ? 5.775 -6.131 17.884 1.00 67.88 97 ARG A CA 1
ATOM 794 C C . ARG A 1 97 ? 5.027 -5.956 16.567 1.00 67.88 97 ARG A C 1
ATOM 796 O O . ARG A 1 97 ? 3.805 -6.042 16.529 1.00 67.88 97 ARG A O 1
ATOM 803 N N . TYR A 1 98 ? 5.775 -5.691 15.502 1.00 68.00 98 TYR A N 1
ATOM 804 C CA . TYR A 1 98 ? 5.238 -5.303 14.197 1.00 68.00 98 TYR A CA 1
ATOM 805 C C . TYR A 1 98 ? 4.285 -6.345 13.586 1.00 68.00 98 TYR A C 1
ATOM 807 O O . TYR A 1 98 ? 3.335 -6.004 12.889 1.00 68.00 98 TYR A O 1
ATOM 815 N N . ASP A 1 99 ? 4.530 -7.615 13.887 1.00 72.12 99 ASP A N 1
ATOM 816 C CA . ASP A 1 99 ? 3.795 -8.786 13.423 1.00 72.12 99 ASP A CA 1
ATOM 817 C C . ASP A 1 99 ? 2.640 -9.201 14.347 1.00 72.12 99 ASP A C 1
ATOM 819 O O . ASP A 1 99 ? 1.853 -10.075 13.983 1.00 72.12 99 ASP A O 1
ATOM 823 N N . GLN A 1 100 ? 2.512 -8.594 15.533 1.00 85.12 100 GLN A N 1
ATOM 824 C CA . GLN A 1 100 ? 1.517 -9.009 16.515 1.00 85.12 100 GLN A CA 1
ATOM 825 C C . GLN A 1 100 ? 0.225 -8.184 16.431 1.00 85.12 100 GLN A C 1
ATOM 827 O O . GLN A 1 100 ? 0.269 -6.948 16.351 1.00 85.12 100 GLN A O 1
ATOM 832 N N . PRO A 1 101 ? -0.943 -8.854 16.502 1.00 90.75 101 PRO A N 1
ATOM 833 C CA . PRO A 1 101 ? -2.222 -8.185 16.685 1.00 90.75 101 PRO A CA 1
ATOM 834 C C . PRO A 1 101 ? -2.212 -7.309 17.940 1.00 90.75 101 PRO A C 1
ATOM 836 O O . PRO A 1 101 ? -1.761 -7.739 19.002 1.00 90.75 101 PRO A O 1
ATOM 839 N N . HIS A 1 102 ? -2.746 -6.100 17.831 1.00 90.06 102 HIS A N 1
ATOM 840 C CA . HIS A 1 102 ? -2.906 -5.171 18.940 1.00 90.06 102 HIS A CA 1
ATOM 841 C C . HIS A 1 102 ? -4.202 -4.369 18.797 1.00 90.06 102 HIS A C 1
ATOM 843 O O . HIS A 1 102 ? -4.768 -4.242 17.711 1.00 90.06 102 HIS A O 1
ATOM 849 N N . SER A 1 103 ? -4.690 -3.856 19.923 1.00 92.00 103 SER A N 1
ATOM 850 C CA . SER A 1 103 ? -5.932 -3.089 19.971 1.00 92.00 103 SER A CA 1
ATOM 851 C C . SER A 1 103 ? -5.694 -1.626 19.609 1.00 92.00 103 SER A C 1
ATOM 853 O O . SER A 1 103 ? -4.784 -0.981 20.133 1.00 92.00 103 SER A O 1
ATOM 855 N N . TYR A 1 104 ? -6.555 -1.097 18.751 1.00 91.06 104 TYR A N 1
ATOM 856 C CA . TYR A 1 104 ? -6.587 0.280 18.295 1.00 91.06 104 TYR A CA 1
ATOM 857 C C . TYR A 1 104 ? -7.961 0.892 18.561 1.00 91.06 104 TYR A C 1
ATOM 859 O O . TYR A 1 104 ? -8.988 0.242 18.394 1.00 91.06 104 TYR A O 1
ATOM 867 N N . VAL A 1 105 ? -7.972 2.158 18.968 1.00 91.69 105 VAL A N 1
ATOM 868 C CA . VAL A 1 105 ? -9.189 2.953 19.158 1.00 91.69 105 VAL A CA 1
ATOM 869 C C . VAL A 1 105 ? -8.998 4.248 18.383 1.00 91.69 105 VAL A C 1
ATOM 871 O O . VAL A 1 105 ? -7.986 4.933 18.589 1.00 91.69 105 VAL A O 1
ATOM 874 N N . CYS A 1 106 ? -9.953 4.572 1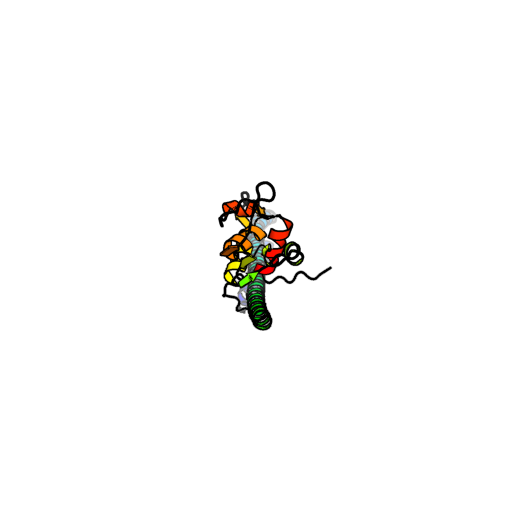7.513 1.00 89.81 106 CYS A N 1
ATOM 875 C CA . CYS A 1 106 ? -9.921 5.776 16.686 1.00 89.81 106 CYS A CA 1
ATOM 876 C C . CYS A 1 106 ? -9.906 7.051 17.542 1.00 89.81 106 CYS A C 1
ATOM 878 O O . CYS A 1 106 ? -10.368 7.069 18.688 1.00 89.81 106 CYS A O 1
ATOM 880 N N . LYS A 1 107 ? -9.354 8.146 17.010 1.00 89.31 107 LYS A N 1
ATOM 881 C CA . LYS A 1 107 ? -9.231 9.423 17.734 1.00 89.31 107 LYS A CA 1
ATOM 882 C C . LYS A 1 107 ? -10.587 9.986 18.174 1.00 89.31 107 LYS A C 1
ATOM 884 O O . LYS A 1 107 ? -10.666 10.547 19.269 1.00 89.31 107 LYS A O 1
ATOM 889 N N . CYS A 1 108 ? -11.628 9.823 17.359 1.00 85.81 108 CYS A N 1
ATOM 890 C CA . CYS A 1 108 ? -13.014 10.177 17.685 1.00 85.81 108 CYS A CA 1
ATOM 891 C C . CYS A 1 108 ? -13.503 9.456 18.957 1.00 85.81 108 CYS A C 1
ATOM 893 O O . CYS A 1 108 ? -13.906 10.114 19.920 1.00 85.81 108 CYS A O 1
ATOM 895 N N . ASP A 1 109 ? -13.339 8.135 19.008 1.00 85.44 109 ASP A N 1
ATOM 896 C CA . ASP A 1 109 ? -13.825 7.267 20.089 1.00 85.44 109 ASP A CA 1
ATOM 897 C C . ASP A 1 109 ? -13.036 7.390 21.395 1.00 85.44 109 ASP A C 1
ATOM 899 O O . ASP A 1 109 ? -13.524 7.042 22.471 1.00 85.44 109 ASP A O 1
ATOM 903 N N . LYS A 1 110 ? -11.825 7.960 21.371 1.00 86.12 110 LYS A N 1
ATOM 904 C CA . LYS A 1 110 ? -11.056 8.208 22.607 1.00 86.12 110 LYS A CA 1
ATOM 905 C C . LYS A 1 110 ? -11.766 9.152 23.582 1.00 86.12 110 LYS A C 1
ATOM 907 O O . LYS A 1 110 ? -11.453 9.108 24.775 1.00 86.12 110 LYS A O 1
ATOM 912 N N . LYS A 1 111 ? -12.694 9.986 23.097 1.00 86.00 111 LYS A N 1
ATOM 913 C CA . LYS A 1 111 ? -13.484 10.928 23.911 1.00 86.00 111 LYS A CA 1
ATOM 914 C C . LYS A 1 111 ? -14.643 10.253 24.653 1.00 86.00 111 LYS A C 1
ATOM 916 O O . LYS A 1 111 ? -15.109 10.790 25.652 1.00 86.00 111 LYS A O 1
ATOM 921 N N . VAL A 1 112 ? -15.076 9.086 24.185 1.00 87.06 112 VAL A N 1
ATOM 922 C CA . VAL A 1 112 ? -16.224 8.328 24.701 1.00 87.06 112 VAL A CA 1
ATOM 923 C C . VAL A 1 112 ? -15.809 7.515 25.952 1.00 87.06 112 VAL A C 1
ATOM 925 O O . VAL A 1 112 ? -14.616 7.202 26.100 1.00 87.06 112 VAL A O 1
ATOM 928 N N . PRO A 1 113 ? -16.713 7.182 26.898 1.00 88.25 113 PRO A N 1
ATOM 929 C CA . PRO A 1 113 ? -16.416 6.290 28.027 1.00 88.25 113 PRO A CA 1
ATOM 930 C C . PRO A 1 113 ? -15.913 4.914 27.580 1.00 88.25 113 PRO A C 1
ATOM 932 O O . PRO A 1 113 ? -16.319 4.416 26.538 1.00 88.25 113 PRO A O 1
ATOM 935 N N . LYS A 1 114 ? -15.031 4.277 28.366 1.00 85.00 114 LYS A N 1
ATOM 936 C CA . LYS A 1 114 ? -14.346 3.025 27.973 1.00 85.00 114 LYS A CA 1
ATOM 937 C C . LYS A 1 114 ? -15.291 1.886 27.581 1.00 85.00 114 LYS A C 1
ATOM 939 O O . LYS A 1 114 ? -14.914 1.091 26.730 1.00 85.00 114 LYS A O 1
ATOM 944 N N . GLU A 1 115 ? -16.468 1.808 28.194 1.00 85.50 115 GLU A N 1
ATOM 945 C CA . GLU A 1 115 ? -17.456 0.753 27.935 1.00 85.50 115 GLU A CA 1
ATOM 946 C C . GLU A 1 115 ? -18.124 0.870 26.557 1.00 85.50 115 GLU A C 1
ATOM 948 O O . GLU A 1 115 ? -18.538 -0.136 25.988 1.00 85.50 115 GLU A O 1
ATOM 953 N N . GLU A 1 116 ? -18.188 2.079 26.001 1.00 85.06 116 GLU A N 1
ATOM 954 C CA . GLU A 1 116 ? -18.868 2.377 24.735 1.00 85.06 116 GLU A CA 1
ATOM 955 C C . GLU A 1 116 ? -17.900 2.500 23.551 1.00 85.06 116 GLU A C 1
ATOM 957 O O . GLU A 1 116 ? -18.326 2.710 22.421 1.00 85.06 116 GLU A O 1
ATOM 962 N N . ARG A 1 117 ? -16.589 2.364 23.785 1.00 89.56 117 ARG A N 1
ATOM 963 C CA . ARG A 1 117 ? -15.579 2.520 22.731 1.00 89.56 117 ARG A CA 1
ATOM 964 C C . ARG A 1 117 ? -15.600 1.354 21.764 1.00 89.56 117 ARG A C 1
ATOM 966 O O . ARG A 1 117 ? -15.507 0.196 22.186 1.00 89.56 117 ARG A O 1
ATOM 973 N N . THR A 1 118 ? -15.545 1.671 20.477 1.00 89.69 118 THR A N 1
ATOM 974 C CA . THR A 1 118 ? -15.203 0.681 19.465 1.00 89.69 118 THR A CA 1
ATOM 975 C C . THR A 1 118 ? -13.720 0.353 19.575 1.00 89.69 118 THR A C 1
ATOM 977 O O . THR A 1 118 ? -12.859 1.236 19.560 1.00 89.69 118 THR A O 1
ATOM 980 N N . THR A 1 119 ? -13.404 -0.934 19.699 1.00 92.06 119 THR A N 1
ATOM 981 C CA . THR A 1 119 ? -12.016 -1.402 19.748 1.00 92.06 119 THR A CA 1
ATOM 982 C C . THR A 1 119 ? -11.718 -2.240 18.519 1.00 92.06 119 THR A C 1
ATOM 984 O O . THR A 1 119 ? -12.284 -3.311 18.336 1.00 92.06 119 THR A O 1
ATOM 987 N N . PHE A 1 120 ? -10.793 -1.777 17.686 1.00 93.44 120 PHE A N 1
ATOM 988 C CA . PHE A 1 120 ? -10.348 -2.471 16.484 1.00 93.44 120 PHE A CA 1
ATOM 989 C C . PHE A 1 120 ? -9.119 -3.325 16.796 1.00 93.44 120 PHE A C 1
ATOM 991 O O . PHE A 1 120 ? -8.164 -2.857 17.408 1.00 93.44 120 PHE A O 1
ATOM 998 N N . LYS A 1 121 ? -9.103 -4.582 16.360 1.00 94.50 121 LYS A N 1
ATOM 999 C CA . LYS A 1 121 ? -7.911 -5.436 16.390 1.00 94.50 121 LYS A CA 1
ATOM 1000 C C . LYS A 1 121 ? -7.170 -5.264 15.078 1.00 94.50 121 LYS A C 1
ATOM 1002 O O . LYS A 1 121 ? -7.688 -5.631 14.026 1.00 94.50 121 LYS A O 1
ATOM 1007 N N . VAL A 1 122 ? -5.960 -4.727 15.136 1.00 94.00 122 VAL A N 1
ATOM 1008 C CA . VAL A 1 122 ? -5.146 -4.413 13.958 1.00 94.00 122 VAL A CA 1
ATOM 1009 C C . VAL A 1 122 ? -3.747 -5.005 14.078 1.00 94.00 122 VAL A C 1
ATOM 1011 O O . VAL A 1 122 ? -3.285 -5.346 15.164 1.00 94.00 122 VAL A O 1
ATOM 1014 N N . ARG A 1 123 ? -3.049 -5.115 12.952 1.00 93.06 123 ARG A N 1
ATOM 1015 C CA . ARG A 1 123 ? -1.606 -5.357 12.892 1.00 93.06 123 ARG A CA 1
ATOM 1016 C C . ARG A 1 123 ? -0.965 -4.418 11.883 1.00 93.06 123 ARG A C 1
ATOM 1018 O O . ARG A 1 123 ? -1.624 -3.957 10.949 1.00 93.06 123 ARG A O 1
ATOM 1025 N N . PHE A 1 124 ? 0.335 -4.191 12.029 1.00 90.75 124 PHE A N 1
ATOM 1026 C CA . PHE A 1 124 ? 1.073 -3.466 11.007 1.00 90.75 124 PHE A CA 1
ATOM 1027 C C . PHE A 1 124 ? 1.307 -4.348 9.773 1.00 90.75 124 PHE A C 1
ATOM 1029 O O . PHE A 1 124 ? 1.396 -5.578 9.852 1.00 90.75 124 PHE A O 1
ATOM 1036 N N . LEU A 1 125 ? 1.386 -3.703 8.610 1.00 88.88 125 LEU A N 1
ATOM 1037 C CA . LEU A 1 125 ? 1.636 -4.391 7.340 1.00 88.88 125 LEU A CA 1
ATOM 1038 C C . LEU A 1 125 ? 3.105 -4.742 7.181 1.00 88.88 125 LEU A C 1
ATOM 1040 O O . LEU A 1 125 ? 3.949 -3.864 7.333 1.00 88.88 125 LEU A O 1
ATOM 1044 N N . THR A 1 126 ? 3.428 -5.954 6.746 1.00 87.06 126 THR A N 1
ATOM 1045 C CA . THR A 1 126 ? 4.814 -6.323 6.430 1.00 87.06 126 THR A CA 1
ATOM 1046 C C . THR A 1 126 ? 5.374 -5.489 5.272 1.00 87.06 126 THR A C 1
ATOM 1048 O O . THR A 1 126 ? 4.639 -4.832 4.529 1.00 87.06 126 THR A O 1
ATOM 1051 N N . ALA A 1 127 ? 6.701 -5.475 5.118 1.00 81.88 127 ALA A N 1
ATOM 1052 C CA . ALA A 1 127 ? 7.344 -4.771 4.007 1.00 81.88 127 ALA A CA 1
ATOM 1053 C C . ALA A 1 127 ? 6.826 -5.258 2.644 1.00 81.88 127 ALA A C 1
ATOM 1055 O O . ALA A 1 127 ? 6.590 -4.445 1.750 1.00 81.88 127 ALA A O 1
ATOM 1056 N N . ASP A 1 128 ? 6.600 -6.568 2.531 1.00 83.62 128 ASP A N 1
ATOM 1057 C CA . ASP A 1 128 ? 6.083 -7.213 1.327 1.00 83.62 128 ASP A CA 1
ATOM 1058 C C . ASP A 1 128 ? 4.632 -6.797 1.064 1.00 83.62 128 ASP A C 1
ATOM 1060 O O . ASP A 1 128 ? 4.290 -6.425 -0.053 1.00 83.62 128 ASP A O 1
ATOM 1064 N N . GLU A 1 129 ? 3.797 -6.726 2.102 1.00 87.81 129 GLU A N 1
ATOM 1065 C CA . GLU A 1 129 ? 2.410 -6.2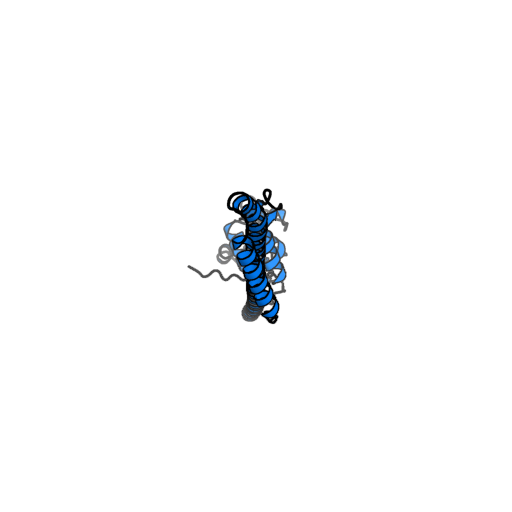64 1.973 1.00 87.81 129 GLU A CA 1
ATOM 1066 C C . GLU A 1 129 ? 2.316 -4.783 1.597 1.00 87.81 129 GLU A C 1
ATOM 1068 O O . GLU A 1 129 ? 1.457 -4.394 0.807 1.00 87.81 129 GLU A O 1
ATOM 1073 N N . GLN A 1 130 ? 3.206 -3.936 2.126 1.00 85.44 130 GLN A N 1
ATOM 1074 C CA . GLN A 1 130 ? 3.281 -2.531 1.715 1.00 85.44 130 GLN A CA 1
ATOM 1075 C C . GLN A 1 130 ? 3.734 -2.378 0.259 1.00 85.44 130 GLN A C 1
ATOM 1077 O O . GLN A 1 130 ? 3.277 -1.453 -0.419 1.00 85.44 130 GLN A O 1
ATOM 1082 N N . ALA A 1 131 ? 4.634 -3.247 -0.214 1.00 82.62 131 ALA A N 1
ATOM 1083 C CA . ALA A 1 131 ? 5.047 -3.280 -1.612 1.00 82.62 131 ALA A CA 1
ATOM 1084 C C . ALA A 1 131 ? 3.882 -3.713 -2.512 1.00 82.62 131 ALA A C 1
ATOM 1086 O O . ALA A 1 131 ? 3.593 -3.032 -3.488 1.00 82.62 131 ALA A O 1
ATOM 1087 N N . GLU A 1 132 ? 3.144 -4.749 -2.116 1.00 84.44 132 GLU A N 1
ATOM 1088 C CA . GLU A 1 132 ? 2.001 -5.269 -2.868 1.00 84.44 132 GLU A CA 1
ATOM 1089 C C . GLU A 1 132 ? 0.907 -4.207 -3.054 1.00 84.44 132 GLU A C 1
ATOM 1091 O O . GLU A 1 132 ? 0.465 -3.962 -4.173 1.00 84.44 132 GLU A O 1
ATOM 1096 N N . ILE A 1 133 ? 0.555 -3.471 -1.991 1.00 84.88 133 ILE A N 1
ATOM 1097 C CA . ILE A 1 133 ? -0.416 -2.367 -2.091 1.00 84.88 133 ILE A CA 1
ATOM 1098 C C . ILE A 1 133 ? 0.082 -1.275 -3.047 1.00 84.88 133 ILE A C 1
ATOM 1100 O O . ILE A 1 133 ? -0.707 -0.667 -3.767 1.00 84.88 133 ILE A O 1
ATOM 1104 N N . ARG A 1 134 ? 1.388 -0.988 -3.055 1.00 79.75 134 ARG A N 1
ATOM 1105 C CA . ARG A 1 134 ? 1.971 0.024 -3.947 1.00 79.75 134 ARG A CA 1
ATOM 1106 C C . ARG A 1 134 ? 1.937 -0.422 -5.405 1.00 79.75 134 ARG A C 1
ATOM 1108 O O . ARG A 1 134 ? 1.654 0.401 -6.272 1.00 79.75 134 ARG A O 1
ATOM 1115 N N . ASP A 1 135 ? 2.206 -1.695 -5.656 1.00 74.50 135 ASP A N 1
ATOM 1116 C CA . ASP A 1 135 ? 2.183 -2.272 -6.996 1.00 74.50 135 ASP A CA 1
ATOM 1117 C C . ASP A 1 135 ? 0.744 -2.348 -7.532 1.00 74.50 135 ASP A C 1
ATOM 1119 O O . ASP A 1 135 ? 0.493 -2.022 -8.691 1.00 74.50 135 ASP A O 1
ATOM 1123 N N . GLU A 1 136 ? -0.233 -2.665 -6.677 1.00 71.94 136 GLU A N 1
ATOM 1124 C CA . GLU A 1 136 ? -1.655 -2.678 -7.042 1.00 71.94 136 GLU A CA 1
ATOM 1125 C C . GLU A 1 136 ? -2.223 -1.278 -7.335 1.00 71.94 136 GLU A C 1
ATOM 1127 O O . GLU A 1 136 ? -3.164 -1.150 -8.124 1.00 71.94 136 GLU A O 1
ATOM 1132 N N . MET A 1 137 ? -1.636 -0.209 -6.779 1.00 66.88 137 MET A N 1
ATOM 1133 C CA . MET A 1 137 ? -2.037 1.172 -7.092 1.00 66.88 137 MET A CA 1
ATOM 1134 C C . MET A 1 137 ? -1.749 1.573 -8.546 1.00 66.88 137 MET A C 1
ATOM 1136 O O . MET A 1 137 ? -2.398 2.493 -9.058 1.00 66.88 137 MET A O 1
ATOM 1140 N N . TYR A 1 138 ? -0.800 0.906 -9.210 1.00 62.91 138 TYR A N 1
ATOM 1141 C CA . TYR A 1 138 ? -0.362 1.245 -10.560 1.00 62.91 138 TYR A CA 1
ATOM 1142 C C . TYR A 1 138 ? -0.447 0.031 -11.485 1.00 62.91 138 TYR A C 1
ATOM 1144 O O . TYR A 1 138 ? 0.482 -0.766 -11.613 1.00 62.91 138 TYR A O 1
ATOM 1152 N N . LYS A 1 139 ? -1.581 -0.097 -12.181 1.00 65.38 139 LYS A N 1
ATOM 1153 C CA . LYS A 1 139 ? -1.806 -1.202 -13.115 1.00 65.38 139 LYS A CA 1
ATOM 1154 C C . LYS A 1 139 ? -1.542 -0.741 -14.544 1.00 65.38 139 LYS A C 1
ATOM 1156 O O . LYS A 1 139 ? -2.288 0.071 -15.096 1.00 65.38 139 LYS A O 1
ATOM 1161 N N . ILE A 1 140 ? -0.493 -1.292 -15.152 1.00 65.06 140 ILE A N 1
ATOM 1162 C CA . ILE A 1 140 ? -0.260 -1.193 -16.595 1.00 65.06 140 ILE A CA 1
ATOM 1163 C C . ILE A 1 140 ? -0.943 -2.387 -17.261 1.00 65.06 140 ILE A C 1
ATOM 1165 O O . ILE A 1 140 ? -0.693 -3.538 -16.906 1.00 65.06 140 ILE A O 1
ATOM 1169 N N . SER A 1 141 ? -1.797 -2.119 -18.243 1.00 73.31 141 SER A N 1
ATOM 1170 C CA . SER A 1 141 ? -2.392 -3.142 -19.105 1.00 73.31 141 SER A CA 1
ATOM 1171 C C . SER A 1 141 ? -2.118 -2.820 -20.573 1.00 73.31 141 SER A C 1
ATOM 1173 O O . SER A 1 141 ? -2.062 -1.653 -20.950 1.00 73.31 141 SER A O 1
ATOM 1175 N N . GLY A 1 142 ? -1.921 -3.847 -21.402 1.00 70.44 142 GLY A N 1
ATOM 1176 C CA . GLY A 1 142 ? -1.586 -3.692 -22.824 1.00 70.44 142 GLY A CA 1
ATOM 1177 C C . GLY A 1 142 ? -0.104 -3.390 -23.111 1.00 70.44 142 GLY A C 1
ATOM 1178 O O . GLY A 1 142 ? 0.683 -3.093 -22.214 1.00 70.44 142 GLY A O 1
ATOM 1179 N N . ILE A 1 143 ? 0.287 -3.500 -24.386 1.00 61.03 143 ILE A N 1
ATOM 1180 C CA . ILE A 1 143 ? 1.652 -3.267 -24.894 1.00 61.03 143 ILE A CA 1
ATOM 1181 C C . ILE A 1 143 ? 1.564 -2.346 -26.126 1.00 61.03 143 ILE A C 1
ATOM 1183 O O . ILE A 1 143 ? 0.628 -2.448 -26.918 1.00 61.03 143 ILE A O 1
ATOM 1187 N N . GLY A 1 144 ? 2.535 -1.443 -26.306 1.00 73.75 144 GLY A N 1
ATOM 1188 C CA . GLY A 1 144 ? 2.612 -0.563 -27.481 1.00 73.75 144 GLY A CA 1
ATOM 1189 C C . GLY A 1 144 ? 1.499 0.491 -27.521 1.00 73.75 144 GLY A C 1
ATOM 1190 O O . GLY A 1 144 ? 1.210 1.121 -26.507 1.00 73.75 144 GLY A O 1
ATOM 1191 N N . ALA A 1 145 ? 0.865 0.676 -28.682 1.00 65.25 145 ALA A N 1
ATOM 1192 C CA . ALA A 1 145 ? -0.218 1.651 -28.874 1.00 65.25 145 ALA A CA 1
ATOM 1193 C C . ALA A 1 145 ? -1.492 1.347 -28.052 1.00 65.25 145 ALA A C 1
ATOM 1195 O O . ALA A 1 145 ? -2.333 2.223 -27.888 1.00 65.25 145 ALA A O 1
ATOM 1196 N N . GLY A 1 146 ? -1.629 0.127 -27.515 1.00 70.69 146 GLY A N 1
ATOM 1197 C CA . GLY A 1 146 ? -2.732 -0.283 -26.636 1.00 70.69 146 GLY A CA 1
ATOM 1198 C C . GLY A 1 146 ? -2.418 -0.192 -25.139 1.00 70.69 146 GLY A C 1
ATOM 1199 O O . GLY A 1 146 ? -3.151 -0.768 -24.338 1.00 70.69 146 GLY A O 1
ATOM 1200 N N . ARG A 1 147 ? -1.312 0.457 -24.748 1.00 69.12 147 ARG A N 1
ATOM 1201 C CA . ARG A 1 147 ? -0.919 0.608 -23.340 1.00 69.12 147 ARG A CA 1
ATOM 1202 C C . ARG A 1 147 ? -1.897 1.537 -22.614 1.00 69.12 147 ARG A C 1
ATOM 1204 O O . ARG A 1 147 ? -1.990 2.717 -22.931 1.00 69.12 147 ARG A O 1
ATOM 1211 N N . GLN A 1 148 ? -2.589 1.001 -21.615 1.00 58.06 148 GLN A N 1
ATOM 1212 C CA . GLN A 1 148 ? -3.426 1.744 -20.680 1.00 58.06 148 GLN A CA 1
ATOM 1213 C C . GLN A 1 148 ? -2.790 1.710 -19.294 1.00 58.06 148 GLN A C 1
ATOM 1215 O O . GLN A 1 148 ? -2.600 0.642 -18.707 1.00 58.06 148 GLN A O 1
ATOM 1220 N N . GLU A 1 149 ? -2.494 2.891 -18.767 1.00 67.94 149 GLU A N 1
ATOM 1221 C CA . GLU A 1 149 ? -2.049 3.082 -17.392 1.00 67.94 149 GLU A CA 1
ATOM 1222 C C . GLU A 1 149 ? -3.248 3.547 -16.569 1.00 67.94 149 GLU A C 1
ATOM 1224 O O . GLU A 1 149 ? -3.893 4.537 -16.918 1.00 67.94 149 GLU A O 1
ATOM 1229 N N . ARG A 1 150 ? -3.588 2.816 -15.504 1.00 59.31 150 ARG A N 1
ATOM 1230 C CA . ARG A 1 150 ? -4.656 3.214 -14.581 1.00 59.31 150 ARG A CA 1
ATOM 1231 C C . ARG A 1 150 ? -4.082 3.394 -13.185 1.00 59.31 150 ARG A C 1
ATOM 1233 O O . ARG A 1 150 ? -3.518 2.462 -12.614 1.00 59.31 150 ARG A O 1
ATOM 1240 N N . LEU A 1 151 ? -4.267 4.595 -12.648 1.00 53.38 151 LEU A N 1
ATOM 1241 C CA . LEU A 1 151 ? -4.066 4.905 -11.238 1.00 53.38 151 LEU A CA 1
ATOM 1242 C C . LEU A 1 151 ? -5.360 4.575 -10.495 1.00 53.38 151 LEU A C 1
ATOM 1244 O O . LEU A 1 151 ? -6.392 5.201 -10.729 1.00 53.38 151 LEU A O 1
ATOM 1248 N N . LEU A 1 152 ? -5.315 3.579 -9.614 1.00 60.00 152 LEU A N 1
ATOM 1249 C CA . LEU A 1 152 ? -6.457 3.200 -8.780 1.00 60.00 152 LEU A CA 1
ATOM 1250 C C . LEU A 1 152 ? -6.455 4.040 -7.494 1.00 60.00 152 LEU A C 1
ATOM 1252 O O . LEU A 1 152 ? -6.193 3.539 -6.398 1.00 60.00 152 LEU A O 1
ATOM 1256 N N . THR A 1 153 ? -6.717 5.343 -7.629 1.00 50.34 153 THR A N 1
ATOM 1257 C CA . THR A 1 153 ? -6.891 6.265 -6.496 1.00 50.34 153 THR A CA 1
ATOM 1258 C C . THR A 1 153 ? -8.147 5.887 -5.711 1.00 50.34 153 THR A C 1
ATOM 1260 O O . THR A 1 153 ? -9.248 5.932 -6.248 1.00 50.34 153 THR A O 1
ATOM 1263 N N . GLY A 1 154 ? -7.968 5.464 -4.456 1.00 56.94 154 GLY A N 1
ATOM 1264 C CA . GLY A 1 154 ? -9.039 5.023 -3.547 1.00 56.94 154 GLY A CA 1
ATOM 1265 C C . GLY A 1 154 ? -8.887 3.586 -3.026 1.00 56.94 154 GLY A C 1
ATOM 1266 O O . GLY A 1 154 ? -9.452 3.249 -1.991 1.00 56.94 154 GLY A O 1
ATOM 1267 N N . SER A 1 155 ? -8.066 2.746 -3.672 1.00 71.06 155 SER A N 1
ATOM 1268 C CA . SER A 1 155 ? -7.862 1.344 -3.250 1.00 71.06 155 SER A CA 1
ATOM 1269 C C . SER A 1 155 ? -6.948 1.191 -2.029 1.00 71.06 155 SER A C 1
ATOM 1271 O O . SER A 1 155 ? -7.053 0.216 -1.291 1.00 71.06 155 SER A O 1
ATOM 1273 N N . SER A 1 156 ? -6.054 2.152 -1.791 1.00 83.31 156 SER A N 1
ATOM 1274 C CA . SER A 1 156 ? -4.899 1.912 -0.923 1.00 83.31 156 SER A CA 1
ATOM 1275 C C . SER A 1 156 ? -5.244 1.842 0.572 1.00 83.31 156 SER A C 1
ATOM 1277 O O . SER A 1 156 ? -4.680 1.005 1.277 1.00 83.31 156 SER A O 1
ATOM 1279 N N . SER A 1 157 ? -6.198 2.661 1.043 1.00 85.94 157 SER A N 1
ATOM 1280 C CA . SER A 1 157 ? -6.694 2.613 2.427 1.00 85.94 157 SER A CA 1
ATOM 1281 C C . SER A 1 157 ? -7.482 1.324 2.676 1.00 85.94 157 SER A C 1
ATOM 1283 O O . SER A 1 157 ? -7.231 0.620 3.648 1.00 85.94 157 SER A O 1
ATOM 1285 N N . LEU A 1 158 ? -8.362 0.943 1.742 1.00 87.12 158 LEU A N 1
ATOM 1286 C CA . LEU A 1 158 ? -9.137 -0.301 1.821 1.00 87.12 158 LEU A CA 1
ATOM 1287 C C . LEU A 1 158 ? -8.254 -1.550 1.759 1.00 87.12 158 LEU A C 1
ATOM 1289 O O . LEU A 1 158 ? -8.492 -2.504 2.491 1.00 87.12 158 LEU A O 1
ATOM 1293 N N . MET A 1 159 ? -7.214 -1.551 0.926 1.00 88.69 159 MET A N 1
ATOM 1294 C CA . MET A 1 159 ? -6.255 -2.655 0.865 1.00 88.69 159 MET A CA 1
ATOM 1295 C C . MET A 1 159 ? -5.411 -2.753 2.133 1.00 88.69 159 MET A C 1
ATOM 1297 O O . MET A 1 159 ? -5.143 -3.861 2.600 1.00 88.69 159 MET A O 1
ATOM 1301 N N . ALA A 1 160 ? -5.038 -1.613 2.724 1.00 90.31 160 ALA A N 1
ATOM 1302 C CA . ALA A 1 160 ? -4.366 -1.596 4.017 1.00 90.31 160 ALA A CA 1
ATOM 1303 C C . ALA A 1 160 ? -5.265 -2.185 5.111 1.00 90.31 160 ALA A C 1
ATOM 1305 O O . ALA A 1 160 ? -4.822 -3.070 5.838 1.00 90.31 160 ALA A O 1
ATOM 1306 N N . LEU A 1 161 ? -6.538 -1.780 5.167 1.00 90.50 161 LEU A N 1
ATOM 1307 C CA . LEU A 1 161 ? -7.521 -2.361 6.083 1.00 90.50 161 LEU A CA 1
ATOM 1308 C C . LEU A 1 161 ? -7.703 -3.860 5.826 1.00 90.50 161 LEU A C 1
ATOM 1310 O O . LEU A 1 161 ? -7.640 -4.645 6.760 1.00 90.50 161 LEU A O 1
ATOM 1314 N N . LYS A 1 162 ? -7.834 -4.294 4.567 1.00 90.69 162 LYS A N 1
ATOM 1315 C CA . LYS A 1 162 ? -8.047 -5.710 4.219 1.00 90.69 162 LYS A CA 1
ATOM 1316 C C . LYS A 1 162 ? -6.906 -6.611 4.694 1.00 90.69 162 LYS A C 1
ATOM 1318 O O . LYS A 1 162 ? -7.139 -7.768 5.023 1.00 90.69 162 LYS A O 1
ATOM 1323 N N . LYS A 1 163 ? -5.674 -6.098 4.701 1.00 91.44 163 LYS A N 1
ATOM 1324 C CA . LYS A 1 163 ? -4.492 -6.849 5.145 1.00 91.44 163 LYS A CA 1
ATOM 1325 C C . LYS A 1 163 ? -4.206 -6.685 6.643 1.00 91.44 163 LYS A C 1
ATOM 1327 O O . LYS A 1 163 ? -3.676 -7.616 7.247 1.00 91.44 163 LYS A O 1
ATOM 1332 N N . GLY A 1 164 ? -4.525 -5.531 7.232 1.00 91.31 164 GLY A N 1
ATOM 1333 C CA . GLY A 1 164 ? -4.127 -5.170 8.597 1.00 91.31 164 GLY A CA 1
ATOM 1334 C C . GLY A 1 164 ? -5.232 -5.207 9.655 1.00 91.31 164 GLY A C 1
ATOM 1335 O O . GLY A 1 164 ? -4.909 -5.330 10.832 1.00 91.31 164 GLY A O 1
ATOM 1336 N N . LEU A 1 165 ? -6.509 -5.121 9.281 1.00 93.44 165 LEU A N 1
ATOM 1337 C CA . LEU A 1 165 ? -7.639 -5.183 10.209 1.00 93.44 165 LEU A CA 1
ATOM 1338 C C . LEU A 1 165 ? -8.060 -6.642 10.420 1.00 93.44 165 LEU A C 1
ATOM 1340 O O . LEU A 1 165 ? -8.358 -7.356 9.467 1.00 93.44 165 LEU A O 1
ATOM 1344 N N . LEU A 1 166 ? -8.064 -7.081 11.676 1.00 93.31 166 LEU A N 1
ATOM 1345 C CA . LEU A 1 166 ? -8.291 -8.473 12.080 1.00 93.31 166 LEU A CA 1
ATOM 1346 C C . LEU A 1 166 ? -9.640 -8.686 12.774 1.00 93.31 166 LEU A C 1
ATOM 1348 O O . LEU A 1 166 ? -10.089 -9.822 12.894 1.00 93.31 166 LEU A O 1
ATOM 1352 N N . GLY A 1 167 ? -10.262 -7.618 13.270 1.00 93.12 167 GLY A N 1
ATOM 1353 C CA . GLY A 1 167 ? -11.555 -7.676 13.942 1.00 93.12 167 GLY A CA 1
ATOM 1354 C C . GLY A 1 167 ? -11.926 -6.351 14.596 1.00 93.12 167 GLY A C 1
ATOM 1355 O O . GLY A 1 167 ? -11.116 -5.424 14.643 1.00 93.12 167 GLY A O 1
ATOM 1356 N N . TRP A 1 168 ? -13.132 -6.281 15.149 1.00 94.38 168 TRP A N 1
ATOM 1357 C CA . TRP A 1 168 ? -13.571 -5.179 16.000 1.00 94.38 168 TRP A CA 1
ATOM 1358 C C . TRP A 1 168 ? -14.512 -5.667 17.100 1.00 94.38 168 TRP A C 1
ATOM 1360 O O . TRP A 1 168 ? -15.147 -6.713 16.980 1.00 94.38 168 TRP A O 1
ATOM 1370 N N . GLU A 1 169 ? -14.586 -4.898 18.177 1.00 91.50 169 GLU A N 1
ATOM 1371 C CA . GLU A 1 169 ? -15.460 -5.108 19.325 1.00 91.50 169 GLU A CA 1
ATOM 1372 C C . GLU A 1 169 ? -16.284 -3.837 19.547 1.00 91.50 169 GLU A C 1
ATOM 1374 O O . GLU A 1 169 ? -15.769 -2.729 19.386 1.00 91.50 169 GLU A O 1
ATOM 1379 N N . ASN A 1 170 ? -17.560 -4.006 19.907 1.00 87.56 170 ASN A N 1
ATOM 1380 C CA . ASN A 1 170 ? -18.531 -2.925 20.123 1.00 87.56 170 ASN A CA 1
ATOM 1381 C C . ASN A 1 170 ? -18.812 -2.010 18.913 1.00 87.56 170 ASN A C 1
ATOM 1383 O O . ASN A 1 170 ? -19.369 -0.933 19.097 1.00 87.56 170 ASN A O 1
ATOM 1387 N N . PHE A 1 171 ? -18.516 -2.445 17.682 1.00 89.50 171 PHE A N 1
ATOM 1388 C CA . PHE A 1 171 ? -18.872 -1.694 16.473 1.00 89.50 171 PHE A CA 1
ATOM 1389 C C . PHE A 1 171 ? -20.360 -1.862 16.144 1.00 89.50 171 PHE A C 1
ATOM 1391 O O . PHE A 1 171 ? -20.846 -2.992 16.045 1.00 89.50 171 PHE A O 1
ATOM 1398 N N . LYS A 1 172 ? -21.085 -0.751 15.999 1.00 89.56 172 LYS A N 1
ATOM 1399 C CA . LYS A 1 172 ? -22.545 -0.726 15.837 1.00 89.56 172 LYS A CA 1
ATOM 1400 C C . LYS A 1 172 ? -22.959 0.209 14.708 1.00 89.56 172 LYS A C 1
ATOM 1402 O O . LYS A 1 172 ? -22.254 1.171 14.419 1.00 89.56 172 LYS A O 1
ATOM 1407 N N . TYR A 1 173 ? -24.115 -0.054 14.103 1.00 84.38 173 TYR A N 1
ATOM 1408 C CA . TYR A 1 173 ? -24.732 0.887 13.170 1.00 84.38 173 TYR A CA 1
ATOM 1409 C C . TYR A 1 173 ? -25.168 2.158 13.904 1.00 84.38 173 TYR A C 1
ATOM 1411 O O . TYR A 1 173 ? -25.795 2.070 14.960 1.00 84.38 173 TYR A O 1
ATOM 1419 N N . GLU A 1 174 ? -24.888 3.324 13.321 1.00 80.88 174 GLU A N 1
ATOM 1420 C CA . GLU A 1 174 ? -25.314 4.618 13.874 1.00 80.88 174 GLU A CA 1
ATOM 1421 C C . GLU A 1 174 ? -26.845 4.715 13.985 1.00 80.88 174 GLU A C 1
ATOM 1423 O O . GLU A 1 174 ? -27.360 5.244 14.968 1.00 80.88 174 GLU A O 1
ATOM 1428 N N . ASP A 1 175 ? -27.569 4.142 13.016 1.00 80.00 175 ASP A N 1
ATOM 1429 C CA . ASP A 1 175 ? -29.026 4.271 12.918 1.00 80.00 175 ASP A CA 1
ATOM 1430 C C . ASP A 1 175 ? -29.795 3.296 13.823 1.00 80.00 175 ASP A C 1
ATOM 1432 O O . ASP A 1 175 ? -30.819 3.655 14.406 1.00 80.00 175 ASP A O 1
ATOM 1436 N N . THR A 1 176 ? -29.339 2.043 13.926 1.00 79.88 176 THR A N 1
ATOM 1437 C CA . THR A 1 176 ? -30.080 0.966 14.613 1.00 79.88 176 THR A CA 1
ATOM 1438 C C . THR A 1 176 ? -29.454 0.547 15.939 1.00 79.88 176 THR A C 1
ATOM 1440 O O . THR A 1 176 ? -30.113 -0.108 16.745 1.00 79.88 176 THR A O 1
ATOM 1443 N N . GLY A 1 177 ? -28.189 0.896 16.189 1.00 82.12 177 GLY A N 1
ATOM 1444 C CA . GLY A 1 177 ? -27.440 0.438 17.362 1.00 82.12 177 GLY A CA 1
ATOM 1445 C C . GLY A 1 177 ? -27.137 -1.066 17.364 1.00 82.12 177 GLY A C 1
ATOM 1446 O O . GLY A 1 177 ? -26.609 -1.582 18.354 1.00 82.12 177 GLY A O 1
ATOM 1447 N N . GLU A 1 178 ? -27.455 -1.778 16.280 1.00 85.19 178 GLU A N 1
ATOM 1448 C CA . GLU A 1 178 ? -27.174 -3.204 16.137 1.00 85.19 178 GLU A CA 1
ATOM 1449 C C . GLU A 1 178 ? -25.672 -3.445 15.922 1.00 85.19 178 GLU A C 1
ATOM 1451 O O . GLU A 1 178 ? -25.017 -2.653 15.237 1.00 85.19 178 GLU A O 1
ATOM 1456 N N . PRO A 1 179 ? -25.105 -4.524 16.495 1.00 88.62 179 PRO A N 1
ATOM 1457 C CA . PRO A 1 179 ? -23.699 -4.853 16.315 1.00 88.62 179 PRO A CA 1
ATOM 1458 C C . PRO A 1 179 ? -23.414 -5.277 14.871 1.00 88.62 179 PRO A C 1
ATOM 1460 O O . PRO A 1 179 ? -24.122 -6.103 14.298 1.00 88.62 179 PRO A O 1
ATOM 1463 N N . ILE A 1 180 ? -22.337 -4.743 14.303 1.00 88.81 180 ILE A N 1
ATOM 1464 C CA . ILE A 1 180 ? -21.899 -5.055 12.943 1.00 88.81 180 ILE A CA 1
ATOM 1465 C C . ILE A 1 180 ? -20.937 -6.242 12.999 1.00 88.81 180 ILE A C 1
ATOM 1467 O O . ILE A 1 180 ? -19.887 -6.174 13.645 1.00 88.81 180 ILE A O 1
ATOM 1471 N N . GLU A 1 181 ? -21.256 -7.327 12.294 1.00 89.94 181 GLU A N 1
ATOM 1472 C CA . GLU A 1 181 ? -20.357 -8.479 12.181 1.00 89.94 181 GLU A CA 1
ATOM 1473 C C . GLU A 1 181 ? -19.091 -8.118 11.389 1.00 89.94 181 GLU A C 1
ATOM 1475 O O . GLU A 1 181 ? -19.131 -7.372 10.405 1.00 89.94 181 GLU A O 1
ATOM 1480 N N . PHE A 1 182 ? -17.948 -8.658 11.811 1.00 90.44 182 PHE A N 1
ATOM 1481 C CA . PHE A 1 182 ? -16.685 -8.441 11.121 1.00 90.44 182 PHE A CA 1
ATOM 1482 C C . PHE A 1 182 ? -16.668 -9.142 9.755 1.00 90.44 182 PHE A C 1
ATOM 1484 O O . PHE A 1 182 ? -16.515 -10.357 9.661 1.00 90.44 182 PHE A O 1
ATOM 1491 N N . SER A 1 183 ? -16.780 -8.351 8.688 1.00 87.81 183 SER A N 1
ATOM 1492 C CA . SER A 1 183 ? -16.622 -8.792 7.301 1.00 87.81 183 SER A CA 1
ATOM 1493 C C . SER A 1 183 ? -15.974 -7.688 6.469 1.00 87.81 183 SER A C 1
ATOM 1495 O O . SER A 1 183 ? -16.174 -6.500 6.730 1.00 87.81 183 SER A O 1
ATOM 1497 N N . VAL A 1 184 ? -15.222 -8.077 5.435 1.00 83.38 184 VAL A N 1
ATOM 1498 C CA . VAL A 1 184 ? -14.612 -7.144 4.470 1.00 83.38 184 VAL A CA 1
ATOM 1499 C C . VAL A 1 184 ? -15.683 -6.322 3.749 1.00 83.38 184 VAL A C 1
ATOM 1501 O O . VAL A 1 184 ? -15.459 -5.148 3.456 1.00 83.38 184 VAL A O 1
ATOM 1504 N N . ASP A 1 185 ? -16.860 -6.904 3.523 1.00 84.75 185 ASP A N 1
ATOM 1505 C CA . ASP A 1 185 ? -17.984 -6.222 2.875 1.00 84.75 185 ASP A CA 1
ATOM 1506 C C . ASP A 1 185 ? -18.551 -5.094 3.751 1.00 84.75 185 ASP A C 1
ATOM 1508 O O . ASP A 1 185 ? -19.048 -4.095 3.237 1.00 84.75 185 ASP A O 1
ATOM 1512 N N . ASN A 1 186 ? -18.378 -5.196 5.072 1.00 87.19 186 ASN A N 1
ATOM 1513 C CA . ASN A 1 186 ? -18.851 -4.209 6.042 1.00 87.19 186 ASN A CA 1
ATOM 1514 C C . ASN A 1 186 ? -17.857 -3.058 6.260 1.00 87.19 186 ASN A C 1
ATOM 1516 O O . ASN A 1 186 ? -18.117 -2.153 7.051 1.00 87.19 186 ASN A O 1
ATOM 1520 N N . PHE A 1 187 ? -16.724 -3.022 5.546 1.00 86.31 187 PHE A N 1
ATOM 1521 C CA . PHE A 1 187 ? -15.768 -1.911 5.661 1.00 86.31 187 PHE A CA 1
ATOM 1522 C C . PHE A 1 187 ? -16.358 -0.584 5.174 1.00 86.31 187 PHE A C 1
ATOM 1524 O O . PHE A 1 187 ? -15.878 0.480 5.561 1.00 86.31 187 PHE A O 1
ATOM 1531 N N . SER A 1 188 ? -17.402 -0.623 4.343 1.00 84.62 188 SER A N 1
ATOM 1532 C CA . SER A 1 188 ? -18.149 0.571 3.943 1.00 84.62 188 SER A CA 1
ATOM 1533 C C . SER A 1 188 ? -18.885 1.237 5.103 1.00 84.62 188 SER A C 1
ATOM 1535 O O . SER A 1 188 ? -19.135 2.436 5.019 1.00 84.62 188 SER A O 1
ATOM 1537 N N . CYS A 1 189 ? -19.209 0.489 6.163 1.00 86.56 189 CYS A N 1
ATOM 1538 C CA . CYS A 1 189 ? -19.875 1.008 7.357 1.00 86.56 189 CYS A CA 1
ATOM 1539 C C . CYS A 1 189 ? -18.937 1.839 8.240 1.00 86.56 189 CYS A C 1
ATOM 1541 O O . CYS A 1 189 ? -19.406 2.591 9.081 1.00 86.56 189 CYS A O 1
ATOM 1543 N N . ILE A 1 190 ? -17.620 1.727 8.047 1.00 87.75 190 ILE A N 1
ATOM 1544 C CA . ILE A 1 190 ? -16.639 2.552 8.753 1.00 87.75 190 ILE A CA 1
ATOM 1545 C C . ILE A 1 190 ? -16.612 3.937 8.099 1.00 87.75 190 ILE A C 1
ATOM 1547 O O . ILE A 1 190 ? -16.457 4.061 6.870 1.00 87.75 190 ILE A O 1
ATOM 1551 N N . ALA A 1 191 ? -16.708 4.991 8.908 1.00 88.56 191 ALA A N 1
ATOM 1552 C CA . ALA A 1 191 ? -16.651 6.359 8.415 1.00 88.56 191 ALA A CA 1
ATOM 1553 C C . ALA A 1 191 ? -15.362 6.589 7.591 1.00 88.56 191 ALA A C 1
ATOM 1555 O O . ALA A 1 191 ? -14.297 6.077 7.949 1.00 88.56 191 ALA A O 1
ATOM 1556 N N . PRO A 1 192 ? -15.406 7.341 6.472 1.00 87.50 192 PRO A N 1
ATOM 1557 C CA . PRO A 1 192 ? -14.224 7.567 5.633 1.00 87.50 192 PRO A CA 1
ATOM 1558 C C . PRO A 1 192 ? -13.011 8.109 6.405 1.00 87.50 192 PRO A C 1
ATOM 1560 O O . PRO A 1 192 ? -11.898 7.633 6.202 1.00 87.50 192 PRO A O 1
ATOM 1563 N N . ALA A 1 193 ? -13.236 9.040 7.338 1.00 87.12 193 ALA A N 1
ATOM 1564 C CA . ALA A 1 193 ? -12.177 9.614 8.167 1.00 87.12 193 ALA A CA 1
ATOM 1565 C C . ALA A 1 193 ? -11.500 8.561 9.063 1.00 87.12 193 ALA A C 1
ATOM 1567 O O . ALA A 1 193 ? -10.276 8.511 9.147 1.00 87.12 193 ALA A O 1
ATOM 1568 N N . GLU A 1 194 ? -12.286 7.675 9.677 1.00 88.94 194 GLU A N 1
ATOM 1569 C CA . GLU A 1 194 ? -11.777 6.590 10.521 1.00 88.94 194 GLU A CA 1
ATOM 1570 C C . GLU A 1 194 ? -11.044 5.528 9.702 1.00 88.94 194 GLU A C 1
ATOM 1572 O O . GLU A 1 194 ? -10.029 4.988 10.143 1.00 88.94 194 GLU A O 1
ATOM 1577 N N . ARG A 1 195 ? -11.518 5.247 8.480 1.00 89.69 195 ARG A N 1
ATOM 1578 C CA . ARG A 1 195 ? -10.830 4.345 7.547 1.00 89.69 195 ARG A CA 1
ATOM 1579 C C . ARG A 1 195 ? -9.442 4.848 7.194 1.00 89.69 195 ARG A C 1
ATOM 1581 O O . ARG A 1 195 ? -8.504 4.053 7.201 1.00 89.69 195 ARG A O 1
ATOM 1588 N N . ASP A 1 196 ? -9.317 6.129 6.869 1.00 88.69 196 ASP A N 1
ATOM 1589 C CA . ASP A 1 196 ? -8.032 6.717 6.503 1.00 88.69 196 ASP A CA 1
ATOM 1590 C C . ASP A 1 196 ? -7.089 6.791 7.708 1.00 88.69 196 ASP A C 1
ATOM 1592 O O . ASP A 1 196 ? -5.929 6.390 7.593 1.00 88.69 196 ASP A O 1
ATOM 1596 N N . GLU A 1 197 ? -7.601 7.176 8.881 1.00 90.25 197 GLU A N 1
ATOM 1597 C CA . GLU A 1 197 ? -6.849 7.165 10.141 1.00 90.25 197 GLU A CA 1
ATOM 1598 C C . GLU A 1 197 ? -6.303 5.758 10.452 1.00 90.25 197 GLU A C 1
ATOM 1600 O O . GLU A 1 197 ? -5.099 5.569 10.660 1.00 90.25 197 GLU A O 1
ATOM 1605 N N . MET A 1 198 ? -7.167 4.738 10.427 1.00 91.00 198 MET A N 1
ATOM 1606 C CA . MET A 1 198 ? -6.768 3.353 10.679 1.00 91.00 198 MET A CA 1
ATOM 1607 C C . MET A 1 198 ? -5.805 2.826 9.620 1.00 91.00 198 MET A C 1
ATOM 1609 O O . MET A 1 198 ? -4.841 2.137 9.954 1.00 91.00 198 MET A O 1
ATOM 1613 N N . ALA A 1 199 ? -6.025 3.144 8.344 1.00 91.12 199 ALA A N 1
ATOM 1614 C CA . ALA A 1 199 ? -5.123 2.744 7.274 1.00 91.12 199 ALA A CA 1
ATOM 1615 C C . ALA A 1 199 ? -3.727 3.362 7.449 1.00 91.12 199 ALA A C 1
ATOM 1617 O O . ALA A 1 199 ? -2.723 2.668 7.257 1.00 91.12 199 ALA A O 1
ATOM 1618 N N . ASN A 1 200 ? -3.644 4.635 7.845 1.00 89.69 200 ASN A N 1
ATOM 1619 C CA . ASN A 1 200 ? -2.382 5.307 8.158 1.00 89.69 200 ASN A CA 1
ATOM 1620 C C . ASN A 1 200 ? -1.683 4.637 9.342 1.00 89.69 200 ASN A C 1
ATOM 1622 O O . ASN A 1 200 ? -0.493 4.311 9.250 1.00 89.69 200 ASN A O 1
ATOM 1626 N N . TYR A 1 201 ? -2.438 4.344 10.403 1.00 89.88 201 TYR A N 1
ATOM 1627 C CA . TYR A 1 201 ? -1.935 3.634 11.571 1.00 89.88 201 TYR A CA 1
ATOM 1628 C C . TYR A 1 201 ? -1.374 2.253 11.201 1.00 89.88 201 TYR A C 1
ATOM 1630 O O . TYR A 1 201 ? -0.202 1.982 11.451 1.00 89.88 201 TYR A O 1
ATOM 1638 N N . ILE A 1 202 ? -2.146 1.418 10.499 1.00 91.06 202 ILE A N 1
ATOM 1639 C CA . ILE A 1 202 ? -1.750 0.082 10.011 1.00 91.06 202 ILE A CA 1
ATOM 1640 C C . ILE A 1 202 ? -0.489 0.131 9.123 1.00 91.06 202 ILE A C 1
ATOM 1642 O O . ILE A 1 202 ? 0.343 -0.781 9.131 1.00 91.06 202 ILE A O 1
ATOM 1646 N N . ARG A 1 203 ? -0.297 1.214 8.364 1.00 88.31 203 ARG A N 1
ATOM 1647 C CA . ARG A 1 203 ? 0.897 1.440 7.525 1.00 88.31 203 ARG A CA 1
ATOM 1648 C C . ARG A 1 203 ? 2.120 1.941 8.304 1.00 88.31 203 ARG A C 1
ATOM 1650 O O . ARG A 1 203 ? 3.219 2.049 7.733 1.00 88.31 203 ARG A O 1
ATOM 1657 N N . GLY A 1 204 ? 1.941 2.263 9.584 1.00 84.88 204 GLY A N 1
ATOM 1658 C CA . GLY A 1 204 ? 2.944 2.909 10.422 1.00 84.88 204 GLY A CA 1
ATOM 1659 C C . GLY A 1 204 ? 3.315 4.301 9.909 1.00 84.88 204 GLY A C 1
ATOM 1660 O O . GLY A 1 204 ? 4.483 4.682 9.981 1.00 84.88 204 GLY A O 1
ATOM 1661 N N . ILE A 1 205 ? 2.363 5.015 9.299 1.00 82.56 205 ILE A N 1
ATOM 1662 C CA . ILE A 1 205 ? 2.524 6.420 8.923 1.00 82.56 205 ILE A CA 1
ATOM 1663 C C . ILE A 1 205 ? 2.090 7.233 10.138 1.00 82.56 205 ILE A C 1
ATOM 1665 O O . ILE A 1 205 ? 0.937 7.163 10.554 1.00 82.56 205 ILE A O 1
ATOM 1669 N N . GLU A 1 206 ? 3.023 7.966 10.738 1.00 65.75 206 GLU A N 1
ATOM 1670 C CA . GLU A 1 206 ? 2.657 8.944 11.757 1.00 65.75 206 GLU A CA 1
ATOM 1671 C C . GLU A 1 206 ? 1.962 10.108 11.060 1.00 65.75 206 GLU A C 1
ATOM 1673 O O . GLU A 1 206 ? 2.540 10.745 10.179 1.00 65.75 206 GLU A O 1
ATOM 1678 N N . GLU A 1 207 ? 0.705 10.356 11.424 1.00 58.66 207 GLU A N 1
ATOM 1679 C CA . GLU A 1 207 ? 0.050 11.613 11.091 1.00 58.66 207 GLU A CA 1
ATOM 1680 C C . GLU A 1 207 ? 0.784 12.712 11.851 1.00 58.66 207 GLU A C 1
ATOM 1682 O O . GLU A 1 207 ? 0.603 12.877 13.058 1.00 58.66 207 GLU A O 1
ATOM 1687 N N . THR A 1 208 ? 1.666 13.426 11.156 1.00 45.34 208 THR A N 1
ATOM 1688 C CA . THR A 1 208 ? 2.178 14.702 11.636 1.00 45.34 208 THR A CA 1
ATOM 1689 C C . THR A 1 208 ? 0.969 15.619 11.769 1.00 45.34 208 THR A C 1
ATOM 1691 O O . THR A 1 208 ? 0.339 15.941 10.762 1.00 45.34 208 THR A O 1
ATOM 1694 N N . GLU A 1 209 ? 0.604 15.975 12.999 1.00 41.91 209 GLU A N 1
ATOM 1695 C CA . GLU A 1 209 ? -0.376 17.030 13.253 1.00 41.91 209 GLU A CA 1
ATOM 1696 C C . GLU A 1 209 ? 0.143 18.300 12.558 1.00 41.91 209 GLU A C 1
ATOM 1698 O O . GLU A 1 209 ? 1.201 18.820 12.919 1.00 41.91 209 GLU A O 1
ATOM 1703 N N . LEU A 1 210 ? -0.535 18.696 11.477 1.00 30.66 210 LEU A N 1
ATOM 1704 C CA . LEU A 1 210 ? -0.307 19.938 10.737 1.00 30.66 210 LEU A CA 1
ATOM 1705 C C . LEU A 1 210 ? -1.135 21.062 11.354 1.00 30.66 210 LEU A C 1
ATOM 1707 O O . LEU A 1 210 ? -2.317 20.797 11.676 1.00 30.66 210 LEU A O 1
#